Protein AF-A0A6J7ZX48-F1 (afdb_monomer)

pLDDT: mean 71.5, std 15.64, range [26.08, 91.12]

Organism: Mytilus coruscus (NCBI:txid42192)

Nearest PDB structures (foldseek):
  5und-assembly2_B  TM=5.277E-01  e=8.762E-02  Homo sapiens
  3oyn-assembly1_A  TM=6.229E-01  e=3.516E-01  Human spumaretrovirus
  5k5i-assembly1_A  TM=5.632E-01  e=1.992E-01  Homo sapiens
  3oyj-assembly1_A-2  TM=4.736E-01  e=1.280E-01  Human spumaretrovirus
  5und-assembly1_A  TM=2.328E-01  e=1.363E-01  Homo sapiens

Foldseek 3Di:
DVVVVVVVLVVVLVVPADPVRPCSVVCSVVSVVVQQQDQDPVQSRGVVCLVQLDHDDDPVCVVVVVPPPDPVCVRVDPSSVVNVVVNVVPPPDDDPVNVVVVVVVVCQVPPPFQADPDPPDPGPDGDPDPVSSVVVCQQAAAFKAKWWAQPDPPDRDIGRDLVVQLVCCCPVVVDDDSVVSVVRSVPIDIDIDGHPNYDPCPPPPD

Structure (mmCIF, N/CA/C/O backbone):
data_AF-A0A6J7ZX48-F1
#
_entry.id   AF-A0A6J7ZX48-F1
#
loop_
_atom_site.group_PDB
_atom_site.id
_atom_site.type_symbol
_atom_site.label_atom_id
_atom_site.label_alt_id
_atom_site.label_comp_id
_atom_site.label_asym_id
_atom_site.label_entity_id
_atom_site.label_seq_id
_atom_site.pdbx_PDB_ins_code
_atom_site.Cartn_x
_atom_site.Cartn_y
_atom_site.Cartn_z
_atom_site.occupancy
_atom_site.B_iso_or_equiv
_atom_site.auth_seq_id
_atom_site.auth_comp_id
_atom_site.auth_asym_id
_atom_site.auth_atom_id
_atom_site.pdbx_PDB_model_num
ATOM 1 N N . MET A 1 1 ? 11.973 11.937 -7.428 1.00 65.31 1 MET A N 1
ATOM 2 C CA . MET A 1 1 ? 12.691 10.823 -8.098 1.00 65.31 1 MET A CA 1
ATOM 3 C C . MET A 1 1 ? 12.872 11.094 -9.589 1.00 65.31 1 MET A C 1
ATOM 5 O O . MET A 1 1 ? 14.000 11.031 -10.059 1.00 65.31 1 MET A O 1
ATOM 9 N N . VAL A 1 2 ? 11.810 11.507 -10.291 1.00 76.06 2 VAL A N 1
ATOM 10 C CA . VAL A 1 2 ? 11.823 11.850 -11.729 1.00 76.06 2 VAL A CA 1
ATOM 11 C C . VAL A 1 2 ? 12.876 12.905 -12.101 1.00 76.06 2 VAL A C 1
ATOM 13 O O . VAL A 1 2 ? 13.626 12.718 -13.047 1.00 76.06 2 VAL A O 1
ATOM 16 N N . GLU A 1 3 ? 13.020 13.976 -11.318 1.00 84.56 3 GLU A N 1
ATOM 17 C CA . GLU A 1 3 ? 13.994 15.039 -11.625 1.00 84.56 3 GLU A CA 1
ATOM 18 C C . GLU A 1 3 ? 15.462 14.587 -11.563 1.00 84.56 3 GLU A C 1
ATOM 20 O O . GLU A 1 3 ? 16.294 15.069 -12.330 1.00 84.56 3 GLU A O 1
ATOM 25 N N . ARG A 1 4 ? 15.801 13.663 -10.652 1.00 81.31 4 ARG A N 1
ATOM 26 C CA . ARG A 1 4 ? 17.155 13.090 -10.573 1.00 81.31 4 ARG A CA 1
ATOM 27 C C . ARG A 1 4 ? 17.421 12.177 -11.763 1.00 81.31 4 ARG A C 1
ATOM 29 O O . ARG A 1 4 ? 18.483 12.286 -12.360 1.00 81.31 4 ARG A O 1
ATOM 36 N N . TYR A 1 5 ? 16.442 11.345 -12.120 1.00 83.44 5 TYR A N 1
ATOM 37 C CA . TYR A 1 5 ? 16.508 10.495 -13.306 1.00 83.44 5 TYR A CA 1
ATOM 38 C C . TYR A 1 5 ? 16.741 11.323 -14.572 1.00 83.44 5 TYR A C 1
ATOM 40 O O . TYR A 1 5 ? 17.734 11.113 -15.259 1.00 83.44 5 TYR A O 1
ATOM 48 N N . ASN A 1 6 ? 15.897 12.329 -14.815 1.00 89.44 6 ASN A N 1
ATOM 49 C CA . ASN A 1 6 ? 15.999 13.177 -16.002 1.00 89.44 6 ASN A CA 1
ATOM 50 C C . ASN A 1 6 ? 17.350 13.900 -16.076 1.00 89.44 6 ASN A C 1
ATOM 52 O O . ASN A 1 6 ? 17.919 14.034 -17.154 1.00 89.44 6 ASN A O 1
ATOM 56 N N . ARG A 1 7 ? 17.900 14.326 -14.931 1.00 89.75 7 ARG A N 1
ATOM 57 C CA . ARG A 1 7 ? 19.228 14.950 -14.868 1.00 89.75 7 ARG A CA 1
ATOM 58 C C . ARG A 1 7 ? 20.342 13.971 -15.230 1.00 89.75 7 ARG A C 1
ATOM 60 O O . ARG A 1 7 ? 21.196 14.313 -16.037 1.00 89.75 7 ARG A O 1
ATOM 67 N N . THR A 1 8 ? 20.337 12.770 -14.655 1.00 88.19 8 THR A N 1
ATOM 68 C CA . THR A 1 8 ? 21.351 11.752 -14.962 1.00 88.19 8 THR A CA 1
ATOM 69 C C . THR A 1 8 ? 21.251 11.283 -16.410 1.00 88.19 8 THR A C 1
ATOM 71 O O . THR A 1 8 ? 22.276 11.145 -17.068 1.00 88.19 8 THR A O 1
ATOM 74 N N . LEU A 1 9 ? 20.038 11.115 -16.937 1.00 89.31 9 LEU A N 1
ATOM 75 C CA . LEU A 1 9 ? 19.822 10.738 -18.330 1.00 89.31 9 LEU A CA 1
ATOM 76 C C . LEU A 1 9 ? 20.306 11.830 -19.292 1.00 89.31 9 LEU A C 1
ATOM 78 O O . LEU A 1 9 ? 20.976 11.523 -20.269 1.00 89.31 9 LEU A O 1
ATOM 82 N N . ALA A 1 10 ? 20.043 13.104 -18.986 1.00 90.31 10 ALA A N 1
ATOM 83 C CA . ALA A 1 10 ? 20.568 14.222 -19.768 1.00 90.31 10 ALA A CA 1
ATOM 84 C C . ALA A 1 10 ? 22.105 14.278 -19.741 1.00 90.31 10 ALA A C 1
ATOM 86 O O . ALA A 1 10 ? 22.722 14.560 -20.763 1.00 90.31 10 ALA A O 1
ATOM 87 N N . MET A 1 11 ? 22.730 13.971 -18.597 1.00 91.06 11 MET A N 1
ATOM 88 C CA . MET A 1 11 ? 24.191 13.858 -18.499 1.00 91.06 11 MET A CA 1
ATOM 89 C C . MET A 1 11 ? 24.732 12.692 -19.331 1.00 91.06 11 MET A C 1
ATOM 91 O O . MET A 1 11 ? 25.732 12.858 -20.017 1.00 91.06 11 MET A O 1
ATOM 95 N N . MET A 1 12 ? 24.075 11.531 -19.289 1.00 91.12 12 MET A N 1
ATOM 96 C CA . MET A 1 12 ? 24.432 10.375 -20.114 1.00 91.12 12 MET A CA 1
ATOM 97 C C . MET A 1 12 ? 24.306 10.699 -21.604 1.00 91.12 12 MET A C 1
ATOM 99 O O . MET A 1 12 ? 25.253 10.486 -22.347 1.00 91.12 12 MET A O 1
ATOM 103 N N . LEU A 1 13 ? 23.195 11.300 -22.031 1.00 90.38 13 LEU A N 1
ATOM 104 C CA . LEU A 1 13 ? 23.002 11.729 -23.417 1.00 90.38 13 LEU A CA 1
ATOM 105 C C . LEU A 1 13 ? 24.088 12.713 -23.856 1.00 90.38 13 LEU A C 1
ATOM 107 O O . LEU A 1 13 ? 24.688 12.527 -24.906 1.00 90.38 13 LEU A O 1
ATOM 111 N N . ALA A 1 14 ? 24.426 13.700 -23.026 1.00 89.31 14 ALA A N 1
ATOM 112 C CA . ALA A 1 14 ? 25.478 14.663 -23.348 1.00 89.31 14 ALA A CA 1
ATOM 113 C C . ALA A 1 14 ? 26.866 14.029 -23.581 1.00 89.31 14 ALA A C 1
ATOM 115 O O . ALA A 1 14 ? 27.712 14.675 -24.191 1.00 89.31 14 ALA A O 1
ATOM 116 N N . MET A 1 15 ? 27.109 12.803 -23.101 1.00 88.19 15 MET A N 1
ATOM 117 C CA . MET A 1 15 ? 28.370 12.080 -23.312 1.00 88.19 15 MET A CA 1
ATOM 118 C C . MET A 1 15 ? 28.382 11.201 -24.570 1.00 88.19 15 MET A C 1
ATOM 120 O O . MET A 1 15 ? 29.462 10.895 -25.063 1.00 88.19 15 MET A O 1
ATOM 124 N N . PHE A 1 16 ? 27.217 10.760 -25.054 1.00 86.00 16 PHE A N 1
ATOM 125 C CA . PHE A 1 16 ? 27.106 9.769 -26.138 1.00 86.00 16 PHE A CA 1
ATOM 126 C C . PHE A 1 16 ? 26.595 10.347 -27.457 1.00 86.00 16 PHE A C 1
ATOM 128 O O . PHE A 1 16 ? 26.827 9.760 -28.507 1.00 86.00 16 PHE A O 1
ATOM 135 N N . VAL A 1 17 ? 25.907 11.482 -27.395 1.00 89.31 17 VAL A N 1
ATOM 136 C CA . VAL A 1 17 ? 25.331 12.159 -28.555 1.00 89.31 17 VAL A CA 1
ATOM 137 C C . VAL A 1 17 ? 26.418 12.869 -29.366 1.00 89.31 17 VAL A C 1
ATOM 139 O O . VAL A 1 17 ? 27.355 13.438 -28.798 1.00 89.31 17 VAL A O 1
ATOM 142 N N . SER A 1 18 ? 26.273 12.854 -30.692 1.00 85.31 18 SER A N 1
ATOM 143 C CA . SER A 1 18 ? 27.163 13.531 -31.637 1.00 85.31 18 SER A CA 1
ATOM 144 C C . SER A 1 18 ? 27.230 15.047 -31.380 1.00 85.31 18 SER A C 1
ATOM 146 O O . SER A 1 18 ? 26.332 15.644 -30.778 1.00 85.31 18 SER A O 1
ATOM 148 N N . GLU A 1 19 ? 28.269 15.726 -31.881 1.00 82.38 19 GLU A N 1
ATOM 149 C CA . GLU A 1 19 ? 28.361 17.195 -31.777 1.00 82.38 19 GLU A CA 1
ATOM 150 C C . GLU A 1 19 ? 27.142 17.909 -32.395 1.00 82.38 19 GLU A C 1
ATOM 152 O O . GLU A 1 19 ? 26.720 18.960 -31.900 1.00 82.38 19 GLU A O 1
ATOM 157 N N . ASN A 1 20 ? 26.540 17.305 -33.426 1.00 82.94 20 ASN A N 1
ATOM 158 C CA . ASN A 1 20 ? 25.363 17.822 -34.125 1.00 82.94 20 ASN A CA 1
ATOM 159 C C . ASN A 1 20 ? 24.039 17.489 -33.421 1.00 82.94 20 ASN A C 1
ATOM 161 O O . ASN A 1 20 ? 23.017 18.098 -33.737 1.00 82.94 20 ASN A O 1
ATOM 165 N N . LYS A 1 21 ? 24.059 16.582 -32.437 1.00 81.50 21 LYS A N 1
ATOM 166 C CA . LYS A 1 21 ? 22.912 16.170 -31.617 1.00 81.50 21 LYS A CA 1
ATOM 167 C C . LYS A 1 21 ? 21.708 15.649 -32.393 1.00 81.50 21 LYS A C 1
ATOM 169 O O . LYS A 1 21 ? 20.568 15.823 -31.966 1.00 81.50 21 LYS A O 1
ATOM 174 N N . ASP A 1 22 ? 21.968 15.018 -33.523 1.00 88.25 22 ASP A N 1
ATOM 175 C CA . ASP A 1 22 ? 20.986 14.431 -34.427 1.00 88.25 22 ASP A CA 1
ATOM 176 C C . ASP A 1 22 ? 20.715 12.942 -34.164 1.00 88.25 22 ASP A C 1
ATOM 178 O O . ASP A 1 22 ? 19.734 12.428 -34.681 1.00 88.25 22 ASP A O 1
ATOM 182 N N . ASP A 1 23 ? 21.522 12.285 -33.324 1.00 89.75 23 ASP A N 1
ATOM 183 C CA . ASP A 1 23 ? 21.493 10.841 -33.030 1.00 89.75 23 ASP A CA 1
ATOM 184 C C . ASP A 1 23 ? 21.037 10.506 -31.593 1.00 89.75 23 ASP A C 1
ATOM 186 O O . ASP A 1 23 ? 21.254 9.412 -31.070 1.00 89.75 23 ASP A O 1
ATOM 190 N N . TRP A 1 24 ? 20.431 11.464 -30.889 1.00 89.50 24 TRP A N 1
ATOM 191 C CA . TRP A 1 24 ? 20.092 11.306 -29.470 1.00 89.50 24 TRP A CA 1
ATOM 192 C C . TRP A 1 24 ? 19.013 10.256 -29.195 1.00 89.50 24 TRP A C 1
ATOM 194 O O . TRP A 1 24 ? 19.010 9.647 -28.122 1.00 89.50 24 TRP A O 1
ATOM 204 N N . ASP A 1 25 ? 18.097 10.053 -30.133 1.00 90.31 25 ASP A N 1
ATOM 205 C CA . ASP A 1 25 ? 17.019 9.075 -30.058 1.00 90.31 25 ASP A CA 1
ATOM 206 C C . ASP A 1 25 ? 17.533 7.646 -30.261 1.00 90.31 25 ASP A C 1
ATOM 208 O O . ASP A 1 25 ? 17.088 6.741 -29.546 1.00 90.31 25 ASP A O 1
ATOM 212 N N . ASP A 1 26 ? 18.540 7.466 -31.117 1.00 90.31 26 ASP A N 1
ATOM 213 C CA . ASP A 1 26 ? 19.230 6.186 -31.298 1.00 90.31 26 ASP A CA 1
ATOM 214 C C . ASP A 1 26 ? 19.894 5.723 -29.989 1.00 90.31 26 ASP A C 1
ATOM 216 O O . ASP A 1 26 ? 19.754 4.565 -29.582 1.00 90.31 26 ASP A O 1
ATOM 220 N N . HIS A 1 27 ? 20.548 6.640 -29.263 1.00 87.81 27 HIS A N 1
ATOM 221 C CA . HIS A 1 27 ? 21.237 6.332 -27.999 1.00 87.81 27 HIS A CA 1
ATOM 222 C C . HIS A 1 27 ? 20.300 6.176 -26.799 1.00 87.81 27 HIS A C 1
ATOM 224 O O . HIS A 1 27 ? 20.650 5.523 -25.810 1.00 87.81 27 HIS A O 1
ATOM 230 N N . LEU A 1 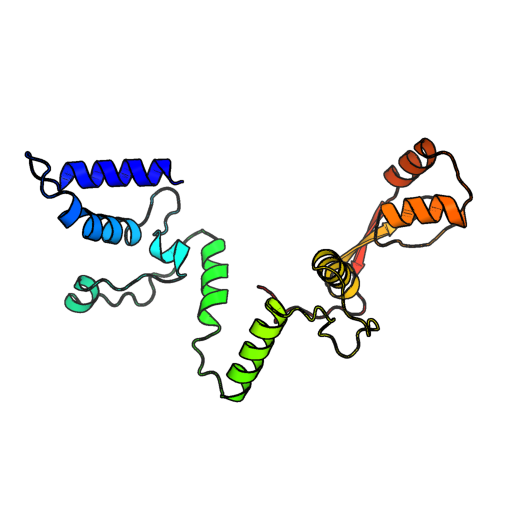28 ? 19.101 6.761 -26.853 1.00 90.00 28 LEU A N 1
ATOM 231 C CA . LEU A 1 28 ? 18.194 6.853 -25.707 1.00 90.00 28 LEU A CA 1
ATOM 232 C C . LEU A 1 28 ? 17.840 5.482 -25.118 1.00 90.00 28 LEU A C 1
ATOM 234 O O . LEU A 1 28 ? 17.826 5.308 -23.895 1.00 90.00 28 LEU A O 1
ATOM 238 N N . SER A 1 29 ? 17.554 4.511 -25.984 1.00 88.38 29 SER A N 1
ATOM 239 C CA . SER A 1 29 ? 17.167 3.155 -25.588 1.00 88.38 29 SER A CA 1
ATOM 240 C C . SER A 1 29 ? 18.299 2.435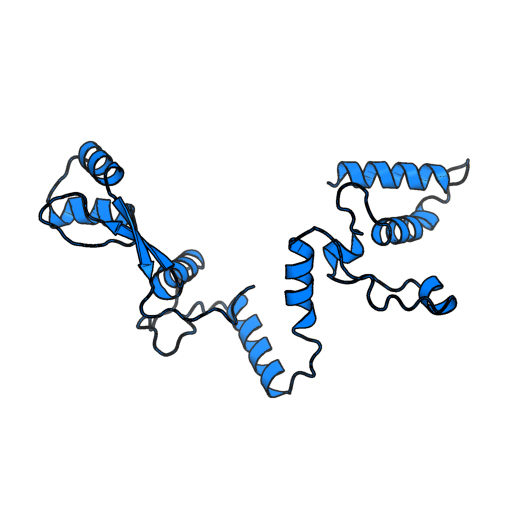 -24.840 1.00 88.38 29 SER A C 1
ATOM 242 O O . SER A 1 29 ? 18.073 1.886 -23.755 1.00 88.38 29 SER A O 1
ATOM 244 N N . TYR A 1 30 ? 19.529 2.531 -25.349 1.00 87.31 30 TYR A N 1
ATOM 245 C CA . TYR A 1 30 ? 20.729 1.959 -24.736 1.00 87.31 30 TYR A CA 1
ATOM 246 C C . TYR A 1 30 ? 21.061 2.614 -23.397 1.00 87.31 30 TYR A C 1
ATOM 248 O O . TYR A 1 30 ? 21.332 1.920 -22.417 1.00 87.31 30 TYR A O 1
ATOM 256 N N . LEU A 1 31 ? 20.978 3.943 -23.317 1.00 89.00 31 LEU A N 1
ATOM 257 C CA . LEU A 1 31 ? 21.245 4.677 -22.081 1.00 89.00 31 LEU A CA 1
ATOM 258 C C . LEU A 1 31 ? 20.198 4.389 -21.004 1.00 89.00 31 LEU A C 1
ATOM 260 O O . LEU A 1 31 ? 20.542 4.237 -19.833 1.00 89.00 31 LEU A O 1
ATOM 264 N N . CYS A 1 32 ? 18.926 4.248 -21.383 1.00 89.44 32 CYS A N 1
ATOM 265 C CA . CYS A 1 32 ? 17.881 3.832 -20.451 1.00 89.44 32 CYS A CA 1
ATOM 266 C C . CYS A 1 32 ? 18.116 2.411 -19.929 1.00 89.44 32 CYS A C 1
ATOM 268 O O . CYS A 1 32 ? 17.914 2.163 -18.741 1.00 89.44 32 CYS A O 1
ATOM 270 N N . MET A 1 33 ? 18.547 1.487 -20.792 1.00 86.38 33 MET A N 1
ATOM 271 C CA . MET A 1 33 ? 18.909 0.127 -20.389 1.00 86.38 33 MET A CA 1
ATOM 272 C C . MET A 1 33 ? 20.092 0.136 -19.414 1.00 86.38 33 MET A C 1
ATOM 274 O O . MET A 1 33 ? 19.992 -0.442 -18.333 1.00 86.38 33 MET A O 1
ATOM 278 N N . ALA A 1 34 ? 21.172 0.847 -19.753 1.00 86.50 34 ALA A N 1
ATOM 279 C CA . ALA A 1 34 ? 22.357 0.976 -18.909 1.00 86.50 34 ALA A CA 1
ATOM 280 C C . ALA A 1 34 ? 22.019 1.601 -17.549 1.00 86.50 34 ALA A C 1
ATOM 282 O O . ALA A 1 34 ? 22.406 1.077 -16.510 1.00 86.50 34 ALA A O 1
ATOM 283 N N . TYR A 1 35 ? 21.221 2.673 -17.535 1.00 88.12 35 TYR A N 1
ATOM 284 C CA . TYR A 1 35 ? 20.762 3.300 -16.297 1.00 88.12 35 TYR A CA 1
ATOM 285 C C . TYR A 1 35 ? 20.007 2.315 -15.400 1.00 88.12 35 TYR A C 1
ATOM 287 O O . TYR A 1 35 ? 20.240 2.271 -14.196 1.00 88.12 35 TYR A O 1
ATOM 295 N N . ARG A 1 36 ? 19.108 1.509 -15.978 1.00 87.12 36 ARG A N 1
ATOM 296 C CA . ARG A 1 36 ? 18.309 0.542 -15.217 1.00 87.12 36 ARG A CA 1
ATOM 297 C C . ARG A 1 36 ? 19.131 -0.628 -14.670 1.00 87.12 36 ARG A C 1
ATOM 299 O O . ARG A 1 36 ? 18.754 -1.165 -13.633 1.00 87.12 36 ARG A O 1
ATOM 306 N N . ALA A 1 37 ? 20.225 -0.995 -15.336 1.00 82.06 37 ALA A N 1
ATOM 307 C CA . ALA A 1 37 ? 21.134 -2.060 -14.911 1.00 82.06 37 ALA A CA 1
ATOM 308 C C . ALA A 1 37 ? 22.227 -1.584 -13.930 1.00 82.06 37 ALA A C 1
ATOM 310 O O . ALA A 1 37 ? 22.838 -2.394 -13.240 1.00 82.06 37 ALA A O 1
ATOM 311 N N . CYS A 1 38 ? 22.484 -0.277 -13.834 1.00 83.50 38 CYS A N 1
ATOM 312 C CA . CYS A 1 38 ? 23.520 0.265 -12.958 1.00 83.50 38 CYS A CA 1
ATOM 313 C C . CYS A 1 38 ? 23.054 0.410 -11.503 1.00 83.50 38 CYS A C 1
ATOM 315 O O . CYS A 1 38 ? 21.976 0.932 -11.211 1.00 83.50 38 CYS A O 1
ATOM 317 N N . ILE A 1 39 ? 23.924 0.033 -10.565 1.00 81.38 39 ILE A N 1
ATOM 318 C CA . ILE A 1 39 ? 23.709 0.241 -9.130 1.00 81.38 39 ILE A CA 1
ATOM 319 C C . ILE A 1 39 ? 23.775 1.738 -8.814 1.00 81.38 39 ILE A C 1
ATOM 321 O O . ILE A 1 39 ? 24.755 2.415 -9.121 1.00 81.38 39 ILE A O 1
ATOM 325 N N . HIS A 1 40 ? 22.741 2.263 -8.160 1.00 81.06 40 HIS A N 1
ATOM 326 C CA . HIS A 1 40 ? 22.720 3.658 -7.728 1.00 81.06 40 HIS A CA 1
ATOM 327 C C . HIS A 1 40 ? 23.359 3.845 -6.357 1.00 81.06 40 HIS A C 1
ATOM 329 O O . HIS A 1 40 ? 23.092 3.090 -5.427 1.00 81.06 40 HIS A O 1
ATOM 335 N N . ASP A 1 41 ? 24.090 4.941 -6.168 1.00 76.56 41 ASP A N 1
ATOM 336 C CA . ASP A 1 41 ? 24.765 5.212 -4.896 1.00 76.56 41 ASP A CA 1
ATOM 337 C C . ASP A 1 41 ? 23.838 5.442 -3.705 1.00 76.56 41 ASP A C 1
ATOM 339 O O . ASP A 1 41 ? 24.182 5.077 -2.583 1.00 76.56 41 ASP A O 1
ATOM 343 N N . SER A 1 42 ? 22.668 6.041 -3.930 1.00 74.75 42 SER A N 1
ATOM 344 C CA . SER A 1 42 ? 21.730 6.360 -2.850 1.00 74.75 42 SER A CA 1
ATOM 345 C C . SER A 1 42 ? 20.989 5.137 -2.324 1.00 74.75 42 SER A C 1
ATOM 347 O O . SER A 1 42 ? 20.638 5.096 -1.151 1.00 74.75 42 SER A O 1
ATOM 349 N N . THR A 1 43 ? 20.697 4.176 -3.202 1.00 72.19 43 THR A N 1
ATOM 350 C CA . THR A 1 43 ? 19.928 2.968 -2.870 1.00 72.19 43 THR A CA 1
ATOM 351 C C . THR A 1 43 ? 20.808 1.738 -2.731 1.00 72.19 43 THR A C 1
ATOM 353 O O . THR A 1 43 ? 20.348 0.754 -2.174 1.00 72.19 43 THR A O 1
ATOM 356 N N . LYS A 1 44 ? 22.047 1.785 -3.238 1.00 77.75 44 LYS A N 1
ATOM 357 C CA . LYS A 1 44 ? 22.972 0.648 -3.373 1.00 77.75 44 LYS A CA 1
ATOM 358 C C . LYS A 1 44 ? 22.394 -0.538 -4.150 1.00 77.75 44 LYS A C 1
ATOM 360 O O . LYS A 1 44 ? 22.916 -1.640 -4.074 1.00 77.75 44 LYS A O 1
ATOM 365 N N . CYS A 1 45 ? 21.353 -0.283 -4.944 1.00 75.75 45 CYS A N 1
ATOM 366 C CA . CYS A 1 45 ? 20.617 -1.277 -5.721 1.00 75.75 45 CYS A CA 1
ATOM 367 C C . CYS A 1 45 ? 20.256 -0.670 -7.084 1.00 75.75 45 CYS A C 1
ATOM 369 O O . CYS A 1 45 ? 20.075 0.554 -7.177 1.00 75.75 45 CYS A O 1
ATOM 371 N N . SER A 1 46 ? 20.182 -1.495 -8.131 1.00 81.94 46 SER A N 1
ATOM 372 C CA . SER A 1 46 ? 19.804 -1.036 -9.470 1.00 81.94 46 SER A CA 1
ATOM 373 C C . SER A 1 46 ? 18.296 -0.751 -9.563 1.00 81.94 46 SER A C 1
ATOM 375 O O . SER A 1 46 ? 17.500 -1.315 -8.800 1.00 81.94 46 SER A O 1
ATOM 377 N N . PRO A 1 47 ? 17.860 0.111 -10.496 1.00 84.62 47 PRO A N 1
ATOM 378 C CA . PRO A 1 47 ? 16.440 0.281 -10.784 1.00 84.62 47 PRO A CA 1
ATOM 379 C C . PRO A 1 47 ? 15.740 -1.002 -11.256 1.00 84.62 47 PRO A C 1
ATOM 381 O O . PRO A 1 47 ? 14.580 -1.200 -10.900 1.00 84.62 47 PRO A O 1
ATOM 384 N N . ASN A 1 48 ? 16.412 -1.871 -12.023 1.00 82.50 48 ASN A N 1
ATOM 385 C CA . ASN A 1 48 ? 15.860 -3.165 -12.442 1.00 82.50 48 ASN A CA 1
ATOM 386 C C . ASN A 1 48 ? 15.511 -4.026 -11.232 1.00 82.50 48 ASN A C 1
ATOM 388 O O . ASN A 1 48 ? 14.384 -4.507 -11.124 1.00 82.50 48 ASN A O 1
ATOM 392 N N . LEU A 1 49 ? 16.443 -4.136 -10.286 1.00 76.75 49 LEU A N 1
ATOM 393 C CA . LEU A 1 49 ? 16.236 -4.895 -9.066 1.00 76.75 49 LEU A CA 1
ATOM 394 C C . LEU A 1 49 ? 15.090 -4.312 -8.228 1.00 76.75 49 LEU A C 1
ATOM 396 O O . LEU A 1 49 ? 14.217 -5.050 -7.781 1.00 76.75 49 LEU A O 1
ATOM 400 N N . LEU A 1 50 ? 15.043 -2.984 -8.080 1.00 76.94 50 LEU A N 1
ATOM 401 C CA . LEU A 1 50 ? 13.968 -2.273 -7.373 1.00 76.94 50 LEU A CA 1
ATOM 402 C C . LEU A 1 50 ? 12.596 -2.419 -8.027 1.00 76.94 50 LEU A C 1
ATOM 404 O O . LEU A 1 50 ? 11.596 -2.289 -7.336 1.00 76.94 50 LEU A O 1
ATOM 408 N N . MET A 1 51 ? 12.521 -2.667 -9.330 1.00 78.88 51 MET A N 1
ATOM 409 C CA . MET A 1 51 ? 11.246 -2.778 -10.035 1.00 78.88 51 MET A CA 1
ATOM 410 C C . MET A 1 51 ? 10.776 -4.227 -10.192 1.00 78.88 51 MET A C 1
ATOM 412 O O . MET A 1 51 ? 9.575 -4.479 -10.161 1.00 78.88 51 MET A O 1
ATOM 416 N N . LEU A 1 52 ? 11.702 -5.166 -10.392 1.00 76.06 52 LEU A N 1
ATOM 417 C CA . LEU A 1 52 ? 11.393 -6.541 -10.795 1.00 76.06 52 LEU A CA 1
ATOM 418 C C . LEU A 1 52 ? 11.730 -7.589 -9.732 1.00 76.06 52 LEU A C 1
ATOM 420 O O . LEU A 1 52 ? 11.404 -8.754 -9.934 1.00 76.06 52 LEU A O 1
ATOM 424 N N . GLY A 1 53 ? 12.428 -7.217 -8.655 1.00 73.62 53 GLY A N 1
ATOM 425 C CA . GLY A 1 53 ? 12.933 -8.161 -7.650 1.00 73.62 53 GLY A CA 1
ATOM 426 C C . GLY A 1 53 ? 14.101 -9.016 -8.148 1.00 73.62 53 GLY A C 1
ATOM 427 O O . GLY A 1 53 ? 14.655 -9.803 -7.396 1.00 73.62 53 GLY A O 1
ATOM 428 N N . ARG A 1 54 ? 14.520 -8.843 -9.405 1.00 74.94 54 ARG A N 1
ATOM 429 C CA . ARG A 1 54 ? 15.628 -9.565 -10.033 1.00 74.94 54 ARG A CA 1
ATOM 430 C C . ARG A 1 54 ? 16.388 -8.661 -10.989 1.00 74.94 54 ARG A C 1
ATOM 432 O O . ARG A 1 54 ? 15.818 -7.729 -11.558 1.00 74.94 54 ARG A O 1
ATOM 439 N N . GLU A 1 55 ? 17.656 -8.978 -11.204 1.00 77.56 55 GLU A N 1
ATOM 440 C CA . GLU A 1 55 ? 18.434 -8.364 -12.275 1.00 77.56 55 GLU A CA 1
ATOM 441 C C . GLU A 1 55 ? 18.083 -8.984 -13.631 1.00 77.56 55 GLU A C 1
ATOM 443 O O . GLU A 1 55 ? 17.760 -10.170 -13.737 1.00 77.56 55 GLU A O 1
ATOM 448 N N . ILE A 1 56 ? 18.129 -8.164 -14.680 1.00 75.69 56 ILE A N 1
ATOM 449 C CA . ILE A 1 56 ? 17.913 -8.616 -16.058 1.00 75.69 56 ILE A CA 1
ATOM 450 C C . ILE A 1 56 ? 19.272 -8.980 -16.651 1.00 75.69 56 ILE A C 1
ATOM 452 O O . ILE A 1 56 ? 20.188 -8.164 -16.619 1.00 75.69 56 ILE A O 1
ATOM 456 N N . SER A 1 57 ? 19.387 -10.170 -17.241 1.00 74.31 57 SER A N 1
ATOM 457 C CA . SER A 1 57 ? 20.575 -10.557 -18.005 1.00 74.31 57 SER A CA 1
ATOM 458 C C . SER A 1 57 ? 20.686 -9.734 -19.282 1.00 74.31 57 SER A C 1
ATOM 460 O O . SER A 1 57 ? 19.806 -9.790 -20.144 1.00 74.31 57 SER A O 1
ATOM 462 N N . LEU A 1 58 ? 21.772 -8.977 -19.416 1.00 73.25 58 LEU A N 1
ATOM 463 C CA . LEU A 1 58 ? 22.081 -8.272 -20.649 1.00 73.25 58 LEU A CA 1
ATOM 464 C C . LEU A 1 58 ? 22.656 -9.268 -21.671 1.00 73.25 58 LEU A C 1
ATOM 466 O O . LEU A 1 58 ? 23.283 -10.260 -21.292 1.00 73.25 58 LEU A O 1
ATOM 470 N N . PRO A 1 59 ? 22.517 -9.010 -22.984 1.00 75.19 59 PRO A N 1
ATOM 471 C CA . PRO A 1 59 ? 23.118 -9.859 -24.015 1.00 75.19 59 PRO A CA 1
ATOM 472 C C . PRO A 1 59 ? 24.626 -10.075 -23.819 1.00 75.19 59 PRO A C 1
ATOM 474 O O . PRO A 1 59 ? 25.135 -11.162 -24.078 1.00 75.19 59 PRO A O 1
ATOM 477 N N . ILE A 1 60 ? 25.330 -9.060 -23.306 1.00 74.25 60 ILE A N 1
ATOM 478 C CA . ILE A 1 60 ? 26.755 -9.153 -22.982 1.00 74.25 60 ILE A CA 1
ATOM 479 C C . ILE A 1 60 ? 27.038 -10.131 -21.836 1.00 74.25 60 ILE A C 1
ATOM 481 O O . ILE A 1 60 ? 28.051 -10.822 -21.883 1.00 74.25 60 ILE A O 1
ATOM 485 N N . ASP A 1 61 ? 26.142 -10.258 -20.856 1.00 72.56 61 ASP A N 1
ATOM 486 C CA . ASP A 1 61 ? 26.303 -11.189 -19.732 1.00 72.56 61 ASP A CA 1
ATOM 487 C C . ASP A 1 61 ? 26.203 -12.638 -20.220 1.00 72.56 61 ASP A C 1
ATOM 489 O O . ASP A 1 61 ? 27.005 -13.493 -19.847 1.00 72.56 61 ASP A O 1
ATOM 493 N N . VAL A 1 62 ? 25.285 -12.889 -21.159 1.00 72.69 62 VAL A N 1
ATOM 494 C CA . VAL A 1 62 ? 25.133 -14.191 -21.825 1.00 72.69 62 VAL A CA 1
ATOM 495 C C . VAL A 1 62 ? 26.364 -14.524 -22.671 1.00 72.69 62 VAL A C 1
ATOM 497 O O . VAL A 1 62 ? 26.869 -15.643 -22.612 1.00 72.69 62 VAL A O 1
ATOM 500 N N . MET A 1 63 ? 26.875 -13.556 -23.440 1.00 75.56 63 MET A N 1
ATOM 501 C CA . MET A 1 63 ? 28.056 -13.741 -24.295 1.00 75.56 63 MET A CA 1
ATOM 502 C C . MET A 1 63 ? 29.352 -13.940 -23.501 1.00 75.56 63 MET A C 1
ATOM 504 O O . MET A 1 63 ? 30.233 -14.674 -23.943 1.00 75.56 63 MET A O 1
ATOM 508 N N . THR A 1 64 ? 29.481 -13.288 -22.346 1.00 74.06 64 THR A N 1
ATOM 509 C CA . THR A 1 64 ? 30.668 -13.377 -21.477 1.00 74.06 64 THR A CA 1
ATOM 510 C C . THR A 1 64 ? 30.617 -14.559 -20.511 1.00 74.06 64 THR A C 1
ATOM 512 O O . THR A 1 64 ? 31.604 -14.826 -19.831 1.00 74.06 64 THR A O 1
ATOM 515 N N . GLY A 1 65 ? 29.498 -15.292 -20.459 1.00 63.25 65 GLY A N 1
ATOM 516 C CA . GLY A 1 65 ? 29.304 -16.381 -19.501 1.00 63.25 65 GLY A CA 1
ATOM 517 C C . GLY A 1 65 ? 29.198 -15.890 -18.056 1.00 63.25 65 GLY A C 1
ATOM 518 O O . GLY A 1 65 ? 29.302 -16.696 -17.132 1.00 63.25 65 GLY A O 1
ATOM 519 N N . ASN A 1 66 ? 28.971 -14.588 -17.855 1.00 61.59 66 ASN A N 1
ATOM 520 C CA . ASN A 1 66 ? 28.632 -14.028 -16.560 1.00 61.59 66 ASN A CA 1
ATOM 521 C C . ASN A 1 66 ? 27.207 -14.465 -16.233 1.00 61.59 66 ASN A C 1
ATOM 523 O O . ASN A 1 66 ? 26.223 -13.782 -16.514 1.00 61.59 66 ASN A O 1
ATOM 527 N N . SER A 1 67 ? 27.085 -15.646 -15.639 1.00 51.84 67 SER A N 1
ATOM 528 C CA . SER A 1 67 ? 25.858 -16.037 -14.976 1.00 51.84 67 SER A CA 1
ATOM 529 C C . SER A 1 67 ? 25.587 -15.012 -13.878 1.00 51.84 67 SER A C 1
ATOM 531 O O . SER A 1 67 ? 26.304 -14.989 -12.877 1.00 51.84 67 SER A O 1
ATOM 533 N N . ILE A 1 68 ? 24.545 -14.188 -14.033 1.00 53.22 68 ILE A N 1
ATOM 534 C CA . ILE A 1 68 ? 23.941 -13.421 -12.930 1.00 53.22 68 ILE A CA 1
ATOM 535 C C . ILE A 1 68 ? 23.199 -14.420 -12.025 1.00 53.22 68 ILE A C 1
ATOM 537 O O . ILE A 1 68 ? 21.998 -14.339 -11.792 1.00 53.22 68 ILE A O 1
ATOM 541 N N . CYS A 1 69 ? 23.906 -15.453 -11.585 1.00 40.41 69 CYS A N 1
ATOM 542 C CA . CYS A 1 69 ? 23.454 -16.370 -10.569 1.00 40.41 69 CYS A CA 1
ATOM 543 C C . CYS A 1 69 ? 23.919 -15.753 -9.265 1.00 40.41 69 CYS A C 1
ATOM 545 O O . CYS A 1 69 ? 25.119 -15.670 -9.009 1.00 40.41 69 CYS A O 1
ATOM 547 N N . THR A 1 70 ? 22.947 -15.270 -8.496 1.00 43.47 70 THR A N 1
ATOM 548 C CA . THR A 1 70 ? 23.125 -14.858 -7.106 1.00 43.47 70 THR A CA 1
ATOM 549 C C . THR A 1 70 ? 24.273 -13.867 -6.926 1.00 43.47 70 THR A C 1
ATOM 551 O O . THR A 1 70 ? 25.287 -14.177 -6.303 1.00 43.47 70 THR A O 1
ATOM 554 N N . ILE A 1 71 ? 24.099 -12.626 -7.396 1.00 43.53 71 ILE A N 1
ATOM 555 C CA . ILE A 1 71 ? 24.624 -11.537 -6.565 1.00 43.53 71 ILE A CA 1
ATOM 556 C C . ILE A 1 71 ? 23.951 -11.794 -5.221 1.00 43.53 71 ILE A C 1
ATOM 558 O O . ILE A 1 71 ? 22.721 -11.736 -5.165 1.00 43.53 71 ILE A O 1
ATOM 562 N N . GLU A 1 72 ? 24.713 -12.218 -4.205 1.00 47.03 72 GLU A N 1
ATOM 563 C CA . GLU A 1 72 ? 24.218 -12.241 -2.833 1.00 47.03 72 GLU A CA 1
ATOM 564 C C . GLU A 1 72 ? 23.537 -10.900 -2.646 1.00 47.03 72 GLU A C 1
ATOM 566 O O . GLU A 1 72 ? 24.182 -9.853 -2.739 1.00 47.03 72 GLU A O 1
ATOM 571 N N . LEU A 1 73 ? 22.212 -10.947 -2.551 1.00 50.38 73 LEU A N 1
ATOM 572 C CA . LEU A 1 73 ? 21.332 -9.801 -2.657 1.00 50.38 73 LEU A CA 1
ATOM 573 C C . LEU A 1 73 ? 21.415 -9.030 -1.344 1.00 50.38 73 LEU A C 1
ATOM 575 O O . LEU A 1 73 ? 20.446 -8.859 -0.623 1.00 50.38 73 LEU A O 1
ATOM 579 N N . ASN A 1 74 ? 22.611 -8.544 -1.029 1.00 51.59 74 ASN A N 1
ATOM 580 C CA . ASN A 1 74 ? 22.928 -7.703 0.104 1.00 51.59 74 ASN A CA 1
ATOM 581 C C . ASN A 1 74 ? 22.522 -6.260 -0.227 1.00 51.59 74 ASN A C 1
ATOM 583 O O . ASN A 1 74 ? 23.270 -5.302 -0.031 1.00 51.59 74 ASN A O 1
ATOM 587 N N . CYS A 1 75 ? 21.340 -6.120 -0.832 1.00 53.56 75 CYS A N 1
ATOM 588 C CA . CYS A 1 75 ? 20.674 -4.853 -1.021 1.00 53.56 75 CYS A CA 1
ATOM 589 C C . CYS A 1 75 ? 20.058 -4.513 0.342 1.00 53.56 75 CYS A C 1
ATOM 591 O O . CYS A 1 75 ? 19.122 -5.188 0.759 1.00 53.56 75 CYS A O 1
ATOM 593 N N . PRO A 1 76 ? 20.519 -3.464 1.047 1.00 58.16 76 PRO A N 1
ATOM 594 C CA . PRO A 1 76 ? 20.020 -3.124 2.384 1.00 58.16 76 PRO A CA 1
ATOM 595 C C . PRO A 1 76 ? 18.568 -2.611 2.372 1.00 58.16 76 PRO A C 1
ATOM 597 O O . PRO A 1 76 ? 18.050 -2.150 3.390 1.00 58.16 76 PRO A O 1
ATOM 600 N N . ASN A 1 77 ? 17.917 -2.615 1.207 1.00 61.88 77 ASN A N 1
ATOM 601 C CA . ASN A 1 77 ? 16.560 -2.146 1.047 1.00 61.88 77 ASN A CA 1
ATOM 602 C C . ASN A 1 77 ? 15.571 -3.282 1.331 1.00 61.88 77 ASN A C 1
ATOM 604 O O . ASN A 1 77 ? 15.313 -4.110 0.463 1.00 61.88 77 ASN A O 1
ATOM 608 N N . ILE A 1 78 ? 14.951 -3.244 2.513 1.00 60.91 78 ILE A N 1
ATOM 609 C CA . ILE A 1 78 ? 13.892 -4.166 2.970 1.00 60.91 78 ILE A CA 1
ATOM 610 C C . ILE A 1 78 ? 12.733 -4.341 1.971 1.00 60.91 78 ILE A C 1
ATOM 612 O O . ILE A 1 78 ? 12.034 -5.350 1.988 1.00 60.91 78 ILE A O 1
ATOM 616 N N . TYR A 1 79 ? 12.521 -3.367 1.080 1.00 65.44 79 TYR A N 1
ATOM 617 C CA . TYR A 1 79 ? 11.532 -3.468 0.009 1.00 65.44 79 TYR A CA 1
ATOM 618 C C . TYR A 1 79 ? 11.869 -4.578 -0.998 1.00 65.44 79 TYR A C 1
ATOM 620 O O . TYR A 1 79 ? 10.962 -5.220 -1.516 1.00 65.44 79 TYR A O 1
ATOM 628 N N . ILE A 1 80 ? 13.157 -4.826 -1.254 1.00 62.56 80 ILE A N 1
ATOM 629 C CA . ILE A 1 80 ? 13.623 -5.872 -2.170 1.00 62.56 80 ILE A CA 1
ATOM 630 C C . ILE A 1 80 ? 13.412 -7.260 -1.583 1.00 62.56 80 ILE A C 1
ATOM 632 O O . ILE A 1 80 ? 12.973 -8.139 -2.310 1.00 62.56 80 ILE A O 1
ATOM 636 N N . GLU A 1 81 ? 13.642 -7.447 -0.282 1.00 60.28 81 GLU A N 1
ATOM 637 C CA . GLU A 1 81 ? 13.343 -8.715 0.396 1.00 60.28 81 GLU A CA 1
ATOM 638 C C . GLU A 1 81 ? 11.856 -9.062 0.260 1.00 60.28 81 GLU A C 1
ATOM 640 O O . GLU A 1 81 ? 11.512 -10.154 -0.182 1.00 60.28 81 GLU A O 1
ATOM 645 N N . TRP A 1 82 ? 10.967 -8.098 0.528 1.00 63.03 82 TRP A N 1
ATOM 646 C CA . TRP A 1 82 ? 9.531 -8.277 0.309 1.00 63.03 82 TRP A CA 1
ATOM 647 C C . TRP A 1 82 ? 9.191 -8.557 -1.163 1.00 63.03 82 TRP A C 1
ATOM 649 O O . TRP A 1 82 ? 8.378 -9.435 -1.444 1.00 63.03 82 TRP A O 1
ATOM 659 N N . LEU A 1 83 ? 9.809 -7.840 -2.107 1.00 64.00 83 LEU A N 1
ATOM 660 C CA . LEU A 1 83 ? 9.552 -7.997 -3.540 1.00 64.00 83 LEU A CA 1
ATOM 661 C C . LEU A 1 83 ? 10.012 -9.367 -4.055 1.00 64.00 83 LEU A C 1
ATOM 663 O O . LEU A 1 83 ? 9.278 -9.995 -4.808 1.00 64.00 83 LEU A O 1
ATOM 667 N N . ILE A 1 84 ? 11.175 -9.856 -3.623 1.00 63.75 84 ILE A N 1
ATOM 668 C CA . ILE A 1 84 ? 11.686 -11.198 -3.936 1.00 63.75 84 ILE A CA 1
ATOM 669 C C . ILE A 1 84 ? 10.761 -12.258 -3.347 1.00 63.75 84 ILE A C 1
ATOM 671 O O . ILE A 1 84 ? 10.262 -13.101 -4.082 1.00 63.75 84 ILE A O 1
ATOM 675 N N . MET A 1 85 ? 10.413 -12.153 -2.062 1.00 59.03 85 MET A N 1
ATOM 676 C CA . MET A 1 85 ? 9.465 -13.078 -1.429 1.00 59.03 85 MET A CA 1
ATOM 677 C C . MET A 1 85 ? 8.105 -13.098 -2.147 1.00 59.03 85 MET A C 1
ATOM 679 O O . MET A 1 85 ? 7.493 -14.150 -2.291 1.00 59.03 85 MET A O 1
ATOM 683 N N . SER A 1 86 ? 7.651 -11.947 -2.649 1.00 57.62 86 SER A N 1
ATOM 684 C CA . SER A 1 86 ? 6.390 -11.823 -3.393 1.00 57.62 86 SER A CA 1
ATOM 685 C C . SER A 1 86 ? 6.482 -12.318 -4.846 1.00 57.62 86 SER A C 1
ATOM 687 O O . SER A 1 86 ? 5.452 -12.591 -5.462 1.00 57.62 86 SER A O 1
ATOM 689 N N . THR A 1 87 ? 7.689 -12.406 -5.418 1.00 57.03 87 THR A N 1
ATOM 690 C CA . THR A 1 87 ? 7.936 -12.773 -6.828 1.00 57.03 87 THR A CA 1
ATOM 691 C C . THR A 1 87 ? 8.527 -14.171 -7.011 1.00 57.03 87 THR A C 1
ATOM 693 O O . THR A 1 87 ? 8.464 -14.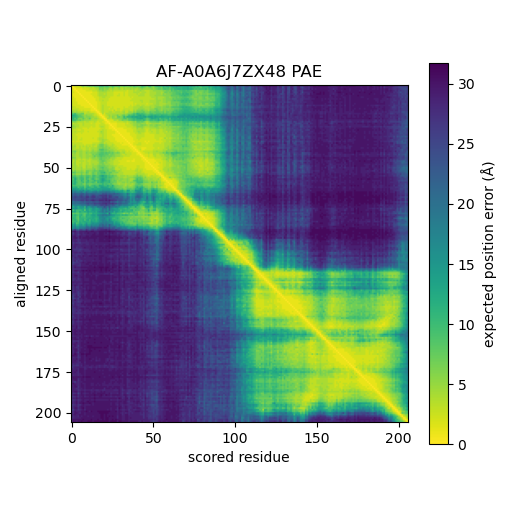680 -8.127 1.00 57.03 87 THR A O 1
ATOM 696 N N . GLU A 1 88 ? 9.043 -14.812 -5.956 1.00 54.69 88 GLU A N 1
ATOM 697 C CA . GLU A 1 88 ? 9.522 -16.207 -5.943 1.00 54.69 88 GLU A CA 1
ATOM 698 C C . GLU A 1 88 ? 8.409 -17.232 -5.633 1.00 54.69 88 GLU A C 1
ATOM 700 O O . GLU A 1 88 ? 8.505 -18.390 -6.039 1.00 54.69 88 GLU A O 1
ATOM 705 N N . GLU A 1 89 ? 7.292 -16.803 -5.037 1.00 51.53 89 GLU A N 1
ATOM 706 C CA . GLU A 1 89 ? 6.066 -17.602 -4.845 1.00 51.53 89 GLU A CA 1
ATOM 707 C C . GLU A 1 89 ? 5.377 -18.166 -6.127 1.00 51.53 89 GLU A C 1
ATOM 709 O O . GLU A 1 89 ? 4.443 -18.956 -5.981 1.00 51.53 89 GLU A O 1
ATOM 714 N N . PRO A 1 90 ? 5.756 -17.852 -7.389 1.00 43.09 90 PRO A N 1
ATOM 715 C CA . PRO A 1 90 ? 5.208 -18.510 -8.575 1.00 43.09 90 PRO A CA 1
ATOM 716 C C . PRO A 1 90 ? 6.168 -19.369 -9.408 1.00 43.09 90 PRO A C 1
ATOM 718 O O . PRO A 1 90 ? 5.784 -19.758 -10.509 1.00 43.09 90 PRO A O 1
ATOM 721 N N . LEU A 1 91 ? 7.375 -19.704 -8.937 1.00 45.31 91 LEU A N 1
ATOM 722 C CA . LEU A 1 91 ? 8.300 -20.554 -9.716 1.00 45.31 91 LEU A CA 1
ATOM 723 C C . LEU A 1 91 ? 8.520 -21.971 -9.178 1.00 45.31 91 LEU A C 1
ATOM 725 O O . LEU A 1 91 ? 9.299 -22.723 -9.763 1.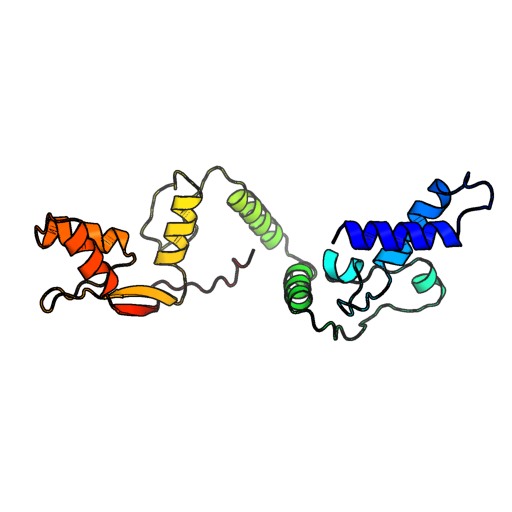00 45.31 91 LEU A O 1
ATOM 729 N N . ASN A 1 92 ? 7.776 -22.387 -8.153 1.00 41.97 92 ASN A N 1
ATOM 730 C CA . ASN A 1 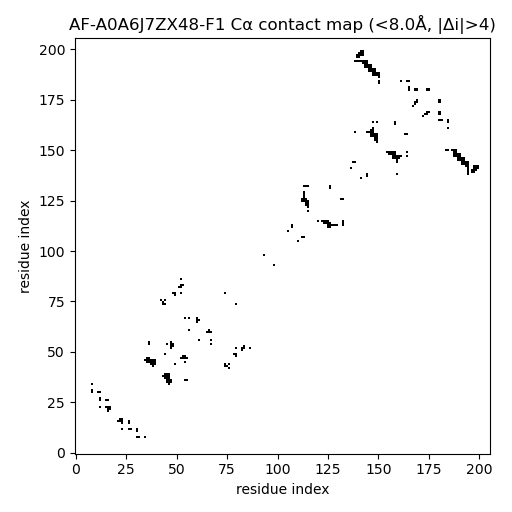92 ? 7.520 -23.810 -7.957 1.00 41.97 92 ASN A CA 1
ATOM 731 C C . ASN A 1 92 ? 6.318 -24.185 -8.829 1.00 41.97 92 ASN A C 1
ATOM 733 O O . ASN A 1 92 ? 5.313 -23.481 -8.816 1.00 41.97 92 ASN A O 1
ATOM 737 N N . ILE A 1 93 ? 6.465 -25.235 -9.635 1.00 47.31 93 ILE A N 1
ATOM 738 C CA . ILE A 1 93 ? 5.488 -25.728 -10.616 1.00 47.31 93 ILE A CA 1
ATOM 739 C C . ILE A 1 93 ? 4.090 -25.757 -9.981 1.00 47.31 93 ILE A C 1
ATOM 741 O O . ILE A 1 93 ? 3.805 -26.639 -9.175 1.00 47.31 93 ILE A O 1
ATOM 745 N N . MET A 1 94 ? 3.246 -24.781 -10.329 1.00 41.06 94 MET A N 1
ATOM 746 C CA . MET A 1 94 ? 1.865 -24.734 -9.860 1.00 41.06 94 MET A CA 1
ATOM 747 C C . MET A 1 94 ? 1.090 -25.842 -10.552 1.00 41.06 94 MET A C 1
ATOM 749 O O . MET A 1 94 ? 1.065 -25.927 -11.782 1.00 41.06 94 MET A O 1
ATOM 753 N N . THR A 1 95 ? 0.491 -26.709 -9.753 1.00 53.38 95 THR A N 1
ATOM 754 C CA . THR A 1 95 ? -0.444 -27.725 -10.239 1.00 53.38 95 THR A CA 1
ATOM 755 C C . THR A 1 95 ? -1.688 -27.044 -10.830 1.00 53.38 95 THR A C 1
ATOM 757 O O . THR A 1 95 ? -2.001 -25.908 -10.473 1.00 53.38 95 THR A O 1
ATOM 760 N N . GLU A 1 96 ? -2.401 -27.696 -11.758 1.00 51.22 96 GLU A N 1
ATOM 761 C CA . GLU A 1 96 ? -3.609 -27.122 -12.393 1.00 51.22 96 GLU A CA 1
ATOM 762 C C . GLU A 1 96 ? -4.654 -26.650 -11.357 1.00 51.22 96 GLU A C 1
ATOM 764 O O . GLU A 1 96 ? -5.345 -25.654 -11.584 1.00 51.22 96 GLU A O 1
ATOM 769 N N . ASP A 1 97 ? -4.691 -27.289 -10.185 1.00 47.91 97 ASP A N 1
ATOM 770 C CA . ASP A 1 97 ? -5.544 -26.921 -9.051 1.00 47.91 97 ASP A CA 1
ATOM 771 C C . ASP A 1 97 ? -5.168 -25.554 -8.431 1.00 47.91 97 ASP A C 1
ATOM 773 O O . ASP A 1 97 ? -6.042 -24.778 -8.044 1.00 47.91 97 ASP A O 1
ATOM 777 N N . GLU A 1 98 ? -3.880 -25.198 -8.399 1.00 41.00 98 GLU A N 1
ATOM 778 C CA . GLU A 1 98 ? -3.386 -23.929 -7.837 1.00 41.00 98 GLU A CA 1
ATOM 779 C C . GLU A 1 98 ? -3.571 -22.744 -8.803 1.00 41.00 98 GLU A C 1
ATOM 781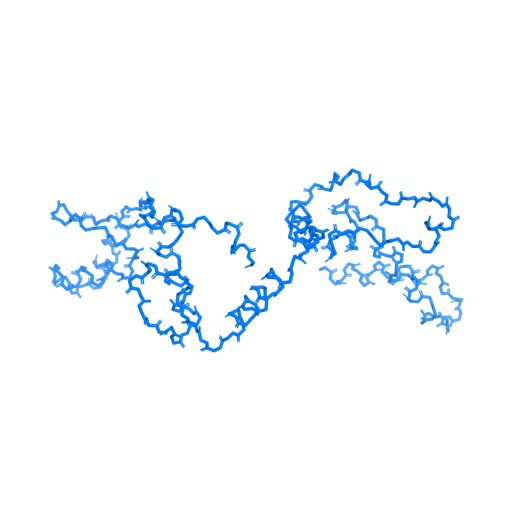 O O . GLU A 1 98 ? -3.762 -21.603 -8.370 1.00 41.00 98 GLU A O 1
ATOM 786 N N . ILE A 1 99 ? -3.570 -23.003 -10.117 1.00 46.28 99 ILE A N 1
ATOM 787 C CA . ILE A 1 99 ? -3.904 -22.007 -11.150 1.00 46.28 99 ILE A CA 1
ATOM 788 C C . ILE A 1 99 ? -5.387 -21.622 -11.040 1.00 46.28 99 ILE A C 1
ATOM 790 O O . ILE A 1 99 ? -5.716 -20.433 -11.036 1.00 46.28 99 ILE A O 1
ATOM 794 N N . PHE A 1 100 ? -6.267 -22.613 -10.863 1.00 45.38 100 PHE A N 1
ATOM 795 C CA . PHE A 1 100 ? -7.705 -22.409 -10.668 1.00 45.38 100 PHE A CA 1
ATOM 796 C C . PHE A 1 100 ? -8.023 -21.580 -9.409 1.00 45.38 100 PHE A C 1
ATOM 798 O O . PHE A 1 100 ? -8.895 -20.704 -9.428 1.00 45.38 100 PHE A O 1
ATOM 805 N N . ASP A 1 101 ? -7.282 -21.787 -8.320 1.00 46.47 101 ASP A N 1
ATOM 806 C CA . ASP A 1 101 ? -7.460 -21.017 -7.086 1.00 46.47 101 ASP A CA 1
ATOM 807 C C . ASP A 1 101 ? -6.904 -19.584 -7.176 1.00 46.47 101 ASP A C 1
ATOM 809 O O . ASP A 1 101 ? -7.486 -18.658 -6.597 1.00 46.47 101 ASP A O 1
ATOM 813 N N . LYS A 1 102 ? -5.842 -19.345 -7.961 1.00 41.12 102 LYS A N 1
ATOM 814 C CA . LYS A 1 102 ? -5.346 -17.982 -8.230 1.00 41.12 102 LYS A CA 1
ATOM 815 C C . LYS A 1 102 ? -6.277 -17.176 -9.130 1.00 41.12 102 LYS A C 1
ATOM 817 O O . LYS A 1 102 ? -6.458 -15.982 -8.881 1.00 41.12 102 LYS A O 1
ATOM 822 N N . GLU A 1 103 ? -6.912 -17.802 -10.119 1.00 46.09 103 GLU A N 1
ATOM 823 C CA . GLU A 1 103 ? -7.944 -17.147 -10.930 1.00 46.09 103 GLU A CA 1
ATOM 824 C C . GLU A 1 103 ? -9.123 -16.685 -10.066 1.00 46.09 103 GLU A C 1
ATOM 826 O O . GLU A 1 103 ? -9.546 -15.537 -10.195 1.00 46.09 103 GLU A O 1
ATOM 831 N N . LYS A 1 104 ? -9.568 -17.492 -9.092 1.00 51.09 104 LYS A N 1
ATOM 832 C CA . LYS A 1 104 ? -10.569 -17.069 -8.092 1.00 51.09 104 LYS A CA 1
ATOM 833 C C . LYS A 1 104 ? -10.099 -15.934 -7.189 1.00 51.09 104 LYS A C 1
ATOM 835 O O . LYS A 1 104 ? -10.924 -15.152 -6.728 1.00 51.09 104 LYS A O 1
ATOM 840 N N . LEU A 1 105 ? -8.804 -15.837 -6.900 1.00 42.50 105 LEU A N 1
ATOM 841 C CA . LEU A 1 105 ? -8.217 -14.768 -6.083 1.00 42.50 105 LEU A CA 1
ATOM 842 C C . LEU A 1 105 ? -8.165 -13.436 -6.843 1.00 42.50 105 LEU A C 1
ATOM 844 O O . LEU A 1 105 ? -8.495 -12.389 -6.283 1.00 42.50 105 LEU A O 1
ATOM 848 N N . ILE A 1 106 ? -7.817 -13.480 -8.130 1.00 41.72 106 ILE A N 1
ATOM 849 C CA . ILE A 1 106 ? -7.908 -12.335 -9.045 1.00 41.72 106 ILE A CA 1
ATOM 850 C C . ILE A 1 106 ? -9.377 -11.946 -9.217 1.00 41.72 106 ILE A C 1
ATOM 852 O O . ILE A 1 106 ? -9.722 -10.769 -9.092 1.00 41.72 106 ILE A O 1
ATOM 856 N N . GLU A 1 107 ? -10.260 -12.928 -9.404 1.00 47.84 107 GLU A N 1
ATOM 857 C CA . GLU A 1 107 ? -11.696 -12.696 -9.433 1.00 47.84 107 GLU A CA 1
ATOM 858 C C . GLU A 1 107 ? -12.155 -12.079 -8.110 1.00 47.84 107 GLU A C 1
ATOM 860 O O . GLU A 1 107 ? -12.819 -11.067 -8.154 1.00 47.84 107 GLU A O 1
ATOM 865 N N . PHE A 1 108 ? -11.721 -12.537 -6.935 1.00 48.47 108 PHE A N 1
ATOM 866 C CA . PHE A 1 108 ? -12.067 -11.955 -5.632 1.00 48.47 108 PHE A CA 1
ATOM 867 C C . PHE A 1 108 ? -11.594 -10.500 -5.478 1.00 48.47 108 PHE A C 1
ATOM 869 O O . PHE A 1 108 ? -12.387 -9.637 -5.093 1.00 48.47 108 PHE A O 1
ATOM 876 N N . TYR A 1 109 ? -10.335 -10.209 -5.823 1.00 40.84 109 TYR A N 1
ATOM 877 C CA . TYR A 1 109 ? -9.723 -8.880 -5.693 1.00 40.84 109 TYR A CA 1
ATOM 878 C C . TYR A 1 109 ? -10.351 -7.843 -6.644 1.00 40.84 109 TYR A C 1
ATOM 880 O O . TYR A 1 109 ? -10.467 -6.659 -6.300 1.00 40.84 109 TYR A O 1
ATOM 888 N N . TYR A 1 110 ? -10.818 -8.294 -7.815 1.00 41.19 110 TYR A N 1
ATOM 889 C CA . TYR A 1 110 ? -11.520 -7.477 -8.810 1.00 41.19 110 TYR A CA 1
ATOM 890 C C . TYR A 1 110 ? -13.048 -7.674 -8.828 1.00 41.19 110 TYR A C 1
ATOM 892 O O . TYR A 1 110 ? -13.745 -6.951 -9.545 1.00 41.19 110 TYR A O 1
ATOM 900 N N . SER A 1 111 ? -13.601 -8.586 -8.022 1.00 50.56 111 SER A N 1
ATOM 901 C CA . SER A 1 111 ? -15.027 -8.922 -8.057 1.00 50.56 111 SER A CA 1
ATOM 902 C C . SER A 1 111 ? -15.850 -7.792 -7.474 1.00 50.56 111 SER A C 1
ATOM 904 O O . SER A 1 111 ? -15.533 -7.158 -6.466 1.00 50.56 111 SER A O 1
ATOM 906 N N . THR A 1 112 ? -17.020 -7.603 -8.070 1.00 50.75 112 THR A N 1
ATOM 907 C CA . THR A 1 112 ? -18.100 -6.786 -7.510 1.00 50.75 112 THR A CA 1
ATOM 908 C C . THR A 1 112 ? -18.763 -7.464 -6.294 1.00 50.75 112 THR A C 1
ATOM 910 O O . THR A 1 112 ? -19.723 -6.939 -5.725 1.00 50.75 112 THR A O 1
ATOM 913 N N . ASP A 1 113 ? -18.269 -8.638 -5.888 1.00 58.69 113 ASP A N 1
ATOM 914 C CA . ASP A 1 113 ? -18.828 -9.503 -4.862 1.00 58.69 113 ASP A CA 1
ATOM 915 C C . ASP A 1 113 ? -17.953 -9.521 -3.606 1.00 58.69 113 ASP A C 1
ATOM 917 O O . ASP A 1 113 ? -17.364 -10.528 -3.226 1.00 58.69 113 ASP A O 1
ATOM 921 N N . MET A 1 114 ? -17.882 -8.367 -2.940 1.00 69.00 114 MET A N 1
ATOM 922 C CA . MET A 1 114 ? -17.176 -8.206 -1.670 1.00 69.00 114 MET A CA 1
ATOM 923 C C . MET A 1 114 ? -17.886 -9.011 -0.567 1.00 69.00 114 MET A C 1
ATOM 925 O O . MET A 1 114 ? -18.653 -8.449 0.209 1.00 69.00 114 MET A O 1
ATOM 929 N N . ARG A 1 115 ? -17.691 -10.326 -0.494 1.00 70.94 115 ARG A N 1
ATOM 930 C CA . ARG A 1 115 ? -18.108 -11.183 0.630 1.00 70.94 115 ARG A CA 1
ATOM 931 C C . ARG A 1 115 ? -16.904 -11.513 1.508 1.00 70.94 115 ARG A C 1
ATOM 933 O O . ARG A 1 115 ? -15.762 -11.342 1.096 1.00 70.94 115 ARG A O 1
ATOM 940 N N . CYS A 1 116 ? -17.148 -11.931 2.749 1.00 72.62 116 CYS A N 1
ATOM 941 C CA . CYS A 1 116 ? -16.060 -12.439 3.582 1.00 72.62 116 CYS A CA 1
ATOM 942 C C . CYS A 1 116 ? -15.676 -13.847 3.089 1.00 72.62 116 CYS A C 1
ATOM 944 O O . CYS A 1 116 ? -16.572 -14.680 2.977 1.00 72.62 116 CYS A O 1
ATOM 946 N N . PRO A 1 117 ? -14.392 -14.131 2.805 1.00 67.56 117 PRO A N 1
ATOM 947 C CA . PRO A 1 117 ? -13.965 -15.438 2.294 1.00 67.56 117 PRO A CA 1
ATOM 948 C C . PRO A 1 117 ? -13.864 -16.522 3.383 1.00 67.56 117 PRO A C 1
ATOM 950 O O . PRO A 1 117 ? -13.582 -17.676 3.081 1.00 67.56 117 PRO A O 1
ATOM 953 N N . ILE A 1 118 ? -14.070 -16.172 4.655 1.00 66.81 118 ILE A N 1
ATOM 954 C CA . ILE A 1 118 ? -13.898 -17.086 5.789 1.00 66.81 118 ILE A CA 1
ATOM 955 C C . ILE A 1 118 ? -15.212 -17.829 6.037 1.00 66.81 118 ILE A C 1
ATOM 957 O O . ILE A 1 118 ? -16.207 -17.208 6.410 1.00 66.81 118 ILE A O 1
ATOM 961 N N . ALA A 1 119 ? -15.192 -19.152 5.843 1.00 61.84 119 ALA A N 1
ATOM 962 C CA . ALA A 1 119 ? -16.371 -20.019 5.920 1.00 61.84 119 ALA A CA 1
ATOM 963 C C . ALA A 1 119 ? -17.113 -19.921 7.268 1.00 61.84 119 ALA A C 1
ATOM 965 O O . ALA A 1 119 ? -18.338 -19.851 7.283 1.00 61.84 119 ALA A O 1
ATOM 966 N N . ASP A 1 120 ? -16.373 -19.809 8.376 1.00 66.38 120 ASP A N 1
ATOM 967 C CA . ASP A 1 120 ? -16.926 -19.689 9.735 1.00 66.38 120 ASP A CA 1
ATOM 968 C C . ASP A 1 120 ? -17.088 -18.230 10.197 1.00 66.38 120 ASP A C 1
ATOM 970 O O . ASP A 1 120 ? -17.165 -17.928 11.391 1.00 66.38 120 ASP A O 1
ATOM 974 N N . CYS A 1 121 ? -17.093 -17.273 9.268 1.00 72.81 121 CYS A N 1
ATOM 975 C CA . CYS A 1 121 ? -17.382 -15.897 9.622 1.00 72.81 121 CYS A CA 1
ATOM 976 C C . CYS A 1 121 ? -18.892 -15.702 9.778 1.00 72.81 121 CYS A C 1
ATOM 978 O O . CYS A 1 121 ? -19.638 -15.827 8.812 1.00 72.81 121 CYS A O 1
ATOM 980 N N . ASP A 1 122 ? -19.333 -15.243 10.954 1.00 70.94 122 ASP A N 1
ATOM 981 C CA . ASP A 1 122 ? -20.739 -14.878 11.227 1.00 70.94 122 ASP A CA 1
ATOM 982 C C . ASP A 1 122 ? -21.322 -13.812 10.266 1.00 70.94 122 ASP A C 1
ATOM 984 O O . ASP A 1 122 ? -22.494 -13.439 10.359 1.00 70.94 122 ASP A O 1
ATOM 988 N N . PHE A 1 123 ? -20.506 -13.242 9.373 1.00 75.12 123 PHE A N 1
ATOM 989 C CA . PHE A 1 123 ? -20.945 -12.307 8.350 1.00 75.12 123 PHE A CA 1
ATOM 990 C C . PHE A 1 123 ? -21.365 -13.044 7.070 1.00 75.12 123 PHE A C 1
ATOM 992 O O . PHE A 1 123 ? -20.577 -13.217 6.148 1.00 75.12 123 PHE A O 1
ATOM 999 N N . GLY A 1 124 ? -22.646 -13.403 6.976 1.00 64.44 124 GLY A N 1
ATOM 1000 C CA . GLY A 1 124 ? -23.227 -14.049 5.788 1.00 64.44 124 GLY A CA 1
ATOM 1001 C C . GLY A 1 124 ? -23.617 -13.103 4.639 1.00 64.44 124 GLY A C 1
ATOM 1002 O O . GLY A 1 124 ? -24.347 -13.506 3.736 1.00 64.44 124 GLY A O 1
ATOM 1003 N N . GLY A 1 125 ? -23.215 -11.828 4.688 1.00 76.25 125 GLY A N 1
ATOM 1004 C CA . GLY A 1 125 ? -23.665 -10.785 3.757 1.00 76.25 125 GLY A CA 1
ATOM 1005 C C . GLY A 1 125 ? -22.634 -10.383 2.699 1.00 76.25 125 GLY A C 1
ATOM 1006 O O . GLY A 1 125 ? -21.476 -10.789 2.740 1.00 76.25 125 GLY A O 1
ATOM 1007 N N . ARG A 1 126 ? -23.050 -9.514 1.768 1.00 75.69 126 ARG A N 1
ATOM 1008 C CA . ARG A 1 126 ? -22.152 -8.790 0.851 1.00 75.69 126 ARG A CA 1
ATOM 1009 C C . ARG A 1 126 ? -21.873 -7.388 1.398 1.00 75.69 126 ARG A C 1
ATOM 1011 O O . ARG A 1 126 ? -22.777 -6.692 1.864 1.00 75.69 126 ARG A O 1
ATOM 1018 N N . PHE A 1 127 ? -20.624 -6.946 1.335 1.00 78.25 127 PHE A N 1
ATOM 1019 C CA . PHE A 1 127 ? -20.227 -5.584 1.654 1.00 78.25 127 PHE A CA 1
ATOM 1020 C C . PHE A 1 127 ? -20.577 -4.646 0.500 1.00 78.25 127 PHE A C 1
ATOM 1022 O O . PHE A 1 127 ? -20.278 -4.900 -0.659 1.00 78.25 127 PHE A O 1
ATOM 1029 N N . LEU A 1 128 ? -21.197 -3.520 0.843 1.00 71.69 128 LEU A N 1
ATOM 1030 C CA . LEU A 1 128 ? -21.614 -2.506 -0.130 1.00 71.69 128 LEU A CA 1
ATOM 1031 C C . LEU A 1 128 ? -20.443 -1.655 -0.644 1.00 71.69 128 LEU A C 1
ATOM 1033 O O . LEU A 1 128 ? -20.564 -1.007 -1.676 1.00 71.69 128 LEU A O 1
ATOM 1037 N N . THR A 1 129 ? -19.334 -1.602 0.099 1.00 70.81 129 THR A N 1
ATOM 1038 C CA . THR A 1 129 ? -18.161 -0.786 -0.236 1.00 70.81 129 THR A CA 1
ATOM 1039 C C . THR A 1 129 ? -16.876 -1.442 0.257 1.00 70.81 129 THR A C 1
ATOM 1041 O O . THR A 1 129 ? -16.876 -2.104 1.301 1.00 70.81 129 THR A O 1
ATOM 1044 N N . LYS A 1 130 ? -15.759 -1.167 -0.434 1.00 67.12 130 LYS A N 1
ATOM 1045 C CA . LYS A 1 130 ? -14.418 -1.623 -0.030 1.00 67.12 130 LYS A CA 1
ATOM 1046 C C . LYS A 1 130 ? -14.077 -1.191 1.396 1.00 67.12 130 LYS A C 1
ATOM 1048 O O . LYS A 1 130 ? -13.607 -1.992 2.188 1.00 67.12 130 LYS A O 1
ATOM 1053 N N . THR A 1 131 ? -14.439 0.035 1.779 1.00 72.69 131 THR A N 1
ATOM 1054 C CA . THR A 1 131 ? -14.243 0.538 3.146 1.00 72.69 131 THR A CA 1
ATOM 1055 C C . THR A 1 131 ? -14.953 -0.320 4.192 1.00 72.69 131 THR A C 1
ATOM 1057 O O . THR A 1 131 ? -14.399 -0.558 5.257 1.00 72.69 131 THR A O 1
ATOM 1060 N N . LYS A 1 132 ? -16.174 -0.807 3.920 1.00 77.12 132 LYS A N 1
ATOM 1061 C CA . LYS A 1 132 ? -16.890 -1.692 4.855 1.00 77.12 132 LYS A CA 1
ATOM 1062 C C . LYS A 1 132 ? -16.232 -3.070 4.948 1.00 77.12 132 LYS A C 1
ATOM 1064 O O . LYS A 1 132 ? -16.222 -3.627 6.044 1.00 77.12 132 LYS A O 1
ATOM 1069 N N . TYR A 1 133 ? -15.687 -3.571 3.840 1.00 75.31 133 TYR A N 1
ATOM 1070 C CA . TYR A 1 133 ? -14.936 -4.825 3.784 1.00 75.31 133 TYR A CA 1
ATOM 1071 C C . TYR A 1 133 ? -13.617 -4.741 4.568 1.00 75.31 133 TYR A C 1
ATOM 1073 O O . TYR A 1 133 ? -13.444 -5.487 5.529 1.00 75.31 133 TYR A O 1
ATOM 1081 N N . SER A 1 134 ? -12.736 -3.782 4.249 1.00 72.06 134 SER A N 1
ATOM 1082 C CA . SER A 1 134 ? -11.454 -3.591 4.955 1.00 72.06 134 SER A CA 1
ATOM 1083 C C . SER A 1 134 ? -11.672 -3.422 6.456 1.00 72.06 134 SER A C 1
ATOM 1085 O O . SER A 1 134 ? -11.014 -4.048 7.279 1.00 72.06 134 SER A O 1
ATOM 1087 N N . ARG A 1 135 ? -12.707 -2.659 6.812 1.00 76.69 135 ARG A N 1
ATOM 1088 C CA . ARG A 1 135 ? -13.112 -2.441 8.194 1.00 76.69 135 ARG A CA 1
ATOM 1089 C C . ARG A 1 135 ? -13.520 -3.727 8.918 1.00 76.69 135 ARG A C 1
ATOM 1091 O O . ARG A 1 135 ? -13.198 -3.897 10.089 1.00 76.69 135 ARG A O 1
ATOM 1098 N N . HIS A 1 136 ? -14.271 -4.601 8.254 1.00 80.38 136 HIS A N 1
ATOM 1099 C CA . HIS A 1 136 ? -14.644 -5.895 8.818 1.00 80.38 136 HIS A CA 1
ATOM 1100 C C . HIS A 1 136 ? -13.410 -6.773 9.046 1.00 80.38 136 HIS A C 1
ATOM 1102 O O . HIS A 1 136 ? -13.287 -7.377 10.112 1.00 80.38 136 HIS A O 1
ATOM 1108 N N . TRP A 1 137 ? -12.504 -6.804 8.066 1.00 75.88 137 TRP A N 1
ATOM 1109 C CA . TRP A 1 137 ? -11.275 -7.587 8.115 1.00 75.88 137 TRP A CA 1
ATOM 1110 C C . TRP A 1 137 ? -10.388 -7.193 9.297 1.00 75.88 137 TRP A C 1
ATOM 1112 O O . TRP A 1 137 ? -10.055 -8.037 10.131 1.00 75.88 137 TRP A O 1
ATOM 1122 N N . GLU A 1 138 ? -10.107 -5.895 9.431 1.00 76.44 138 GLU A N 1
ATOM 1123 C CA . GLU A 1 138 ? -9.292 -5.344 10.517 1.00 76.44 138 GLU A CA 1
ATOM 1124 C C . GLU A 1 138 ? -9.815 -5.716 11.908 1.00 76.44 138 GLU A C 1
ATOM 1126 O O . GLU A 1 138 ? -9.049 -5.962 12.834 1.00 76.44 138 GLU A O 1
ATOM 1131 N N . GLU A 1 139 ? -11.135 -5.769 12.071 1.00 76.25 139 GLU A N 1
ATOM 1132 C CA . GLU A 1 139 ? -11.755 -5.975 13.377 1.00 76.25 139 GLU A CA 1
ATOM 1133 C C . GLU A 1 139 ? -11.996 -7.430 13.765 1.00 76.25 139 GLU A C 1
ATOM 1135 O O . GLU A 1 139 ? -12.289 -7.706 14.935 1.00 76.25 139 GLU A O 1
ATOM 1140 N N . ARG A 1 140 ? -12.029 -8.337 12.791 1.00 75.19 140 ARG A N 1
ATOM 1141 C CA . ARG A 1 140 ? -12.419 -9.734 13.013 1.00 75.19 140 ARG A CA 1
ATOM 1142 C C . ARG A 1 140 ? -11.257 -10.694 12.813 1.00 75.19 140 ARG A C 1
ATOM 1144 O O . ARG A 1 140 ? -11.194 -11.672 13.550 1.00 75.19 140 ARG A O 1
ATOM 1151 N N . HIS A 1 141 ? -10.331 -10.384 11.909 1.00 73.88 141 HIS A N 1
ATOM 1152 C CA . HIS A 1 141 ? -9.391 -11.382 11.392 1.00 73.88 141 HIS A CA 1
ATOM 1153 C C . HIS A 1 141 ? -7.916 -11.032 11.638 1.00 73.88 141 HIS A C 1
ATOM 1155 O O . HIS A 1 141 ? -7.074 -11.921 11.582 1.00 73.88 141 HIS A O 1
ATOM 1161 N N . ILE A 1 142 ? -7.585 -9.785 12.009 1.00 72.38 142 ILE A N 1
ATOM 1162 C CA . ILE A 1 142 ? -6.217 -9.403 12.418 1.00 72.38 142 ILE A CA 1
ATOM 1163 C C . ILE A 1 142 ? -5.852 -10.009 13.785 1.00 72.38 142 ILE A C 1
ATOM 1165 O O . ILE A 1 142 ? -6.664 -10.009 14.708 1.00 72.38 142 ILE A O 1
ATOM 1169 N N . SER A 1 143 ? -4.606 -10.481 13.937 1.00 66.31 143 SER A N 1
ATOM 1170 C CA . SER A 1 143 ? -4.086 -11.139 15.154 1.00 66.31 143 SER A CA 1
ATOM 1171 C C . SER A 1 143 ? -4.220 -10.309 16.422 1.00 66.31 143 SER A C 1
ATOM 1173 O O . SER A 1 143 ? -4.546 -10.844 17.482 1.00 66.31 143 SER A O 1
ATOM 1175 N N . SER A 1 144 ? -3.955 -9.012 16.321 1.00 77.06 144 SER A N 1
ATOM 1176 C CA . SER A 1 144 ? -4.007 -8.058 17.416 1.00 77.06 144 SER A CA 1
ATOM 1177 C C . SER A 1 144 ? -4.818 -6.838 16.992 1.00 77.06 144 SER A C 1
ATOM 1179 O O . SER A 1 144 ? -4.492 -6.133 16.040 1.00 77.06 144 SER A O 1
ATOM 1181 N N . VAL A 1 145 ? -5.916 -6.590 17.701 1.00 77.50 145 VAL A N 1
ATOM 1182 C CA . VAL A 1 145 ? -6.823 -5.481 17.406 1.00 77.50 145 VAL A CA 1
ATOM 1183 C C . VAL A 1 145 ? -6.746 -4.477 18.540 1.00 77.50 145 VAL A C 1
ATOM 1185 O O . VAL A 1 145 ? -6.860 -4.821 19.720 1.00 77.50 145 VAL A O 1
ATOM 1188 N N . GLN A 1 146 ? -6.578 -3.208 18.181 1.00 83.62 146 GLN A N 1
ATOM 1189 C CA . GLN A 1 146 ? -6.665 -2.123 19.143 1.00 83.62 146 GLN A CA 1
ATOM 1190 C C . GLN A 1 146 ? -8.126 -1.898 19.538 1.00 83.62 146 GLN A C 1
ATOM 1192 O O . GLN A 1 146 ? -8.971 -1.591 18.700 1.00 83.62 146 GLN A O 1
ATOM 1197 N N . LYS A 1 147 ? -8.404 -2.006 20.832 1.00 85.38 147 LYS A N 1
ATOM 1198 C CA . LYS A 1 147 ? -9.695 -1.700 21.440 1.00 85.38 147 LYS A CA 1
ATOM 1199 C C . LYS A 1 147 ? -9.543 -0.635 22.522 1.00 85.38 147 LYS A C 1
ATOM 1201 O O . LYS A 1 147 ? -8.438 -0.268 22.924 1.00 85.38 147 LYS A O 1
ATOM 1206 N N . TYR A 1 148 ? -10.671 -0.103 22.963 1.00 84.25 148 TYR A N 1
ATOM 1207 C CA . TYR A 1 148 ? -10.757 0.979 23.928 1.00 84.25 148 TYR A CA 1
ATOM 1208 C C . TYR A 1 148 ? -11.542 0.501 25.138 1.00 84.25 148 TYR A C 1
ATOM 1210 O O . TYR A 1 148 ? -12.687 0.056 25.021 1.00 84.25 148 TYR A O 1
ATOM 1218 N N . GLU A 1 149 ? -10.891 0.592 26.290 1.00 82.94 149 GLU A N 1
ATOM 1219 C CA . GLU A 1 149 ? -11.500 0.358 27.584 1.00 82.94 149 GLU A CA 1
ATOM 1220 C C . GLU A 1 149 ? -12.356 1.551 27.968 1.00 82.94 149 GLU A C 1
ATOM 1222 O O . GLU A 1 149 ? -11.996 2.716 27.741 1.00 82.94 149 GLU A O 1
ATOM 1227 N N . TYR A 1 150 ? -13.491 1.252 28.579 1.00 76.50 150 TYR A N 1
ATOM 1228 C CA . TYR A 1 150 ? -14.378 2.299 29.011 1.00 76.50 150 TYR A CA 1
ATOM 1229 C C . TYR A 1 150 ? -13.846 2.998 30.274 1.00 76.50 150 TYR A C 1
ATOM 1231 O O . TYR A 1 150 ? -13.516 2.335 31.255 1.00 76.50 150 TYR A O 1
ATOM 1239 N N . PRO A 1 151 ? -13.769 4.339 30.287 1.00 70.56 151 PRO A N 1
ATOM 1240 C CA . PRO A 1 151 ? -13.160 5.084 31.390 1.00 70.56 151 PRO A CA 1
ATOM 1241 C C . PRO A 1 151 ? -14.074 5.255 32.615 1.00 70.56 151 PRO A C 1
ATOM 1243 O O . PRO A 1 151 ? -13.633 5.802 33.624 1.00 70.56 151 PRO A O 1
ATOM 1246 N N . ILE A 1 152 ? -15.346 4.837 32.555 1.00 71.38 152 ILE A N 1
ATOM 1247 C CA . ILE A 1 152 ? -16.275 4.967 33.688 1.00 71.38 152 ILE A CA 1
ATOM 1248 C C . ILE A 1 152 ? -16.267 3.687 34.521 1.00 71.38 152 ILE A C 1
ATOM 1250 O O . ILE A 1 152 ? -16.519 2.597 34.015 1.00 71.38 152 ILE A O 1
ATOM 1254 N N . GLN A 1 153 ? -16.083 3.864 35.828 1.00 67.12 153 GLN A N 1
ATOM 1255 C CA . GLN A 1 153 ? -15.798 2.837 36.838 1.00 67.12 153 GLN A CA 1
ATOM 1256 C C . GLN A 1 153 ? -16.756 1.626 36.870 1.00 67.12 153 GLN A C 1
ATOM 1258 O O . GLN A 1 153 ? -16.372 0.556 37.337 1.00 67.12 153 GLN A O 1
ATOM 1263 N N . TYR A 1 154 ? -17.982 1.768 36.356 1.00 67.94 154 TYR A N 1
ATOM 1264 C CA . TYR A 1 154 ? -19.018 0.727 36.393 1.00 67.94 154 TYR A CA 1
ATOM 1265 C C . TYR A 1 154 ? -19.345 0.096 35.038 1.00 67.94 154 TYR A C 1
ATOM 1267 O O . TYR A 1 154 ? -20.068 -0.897 34.997 1.00 67.94 154 TYR A O 1
ATOM 1275 N N . CYS A 1 155 ? -18.827 0.626 33.930 1.00 73.69 155 CYS A N 1
ATOM 1276 C CA . CYS A 1 155 ? -19.024 0.011 32.624 1.00 73.69 155 CYS A CA 1
ATOM 1277 C C . CYS A 1 155 ? -17.715 -0.651 32.193 1.00 73.69 155 CYS A C 1
ATOM 1279 O O . CYS A 1 155 ? -16.690 -0.004 32.027 1.00 73.69 155 CYS A O 1
ATOM 1281 N N . ARG A 1 156 ? -17.756 -1.981 32.070 1.00 68.69 156 ARG A N 1
ATOM 1282 C CA . ARG A 1 156 ? -16.604 -2.828 31.718 1.00 68.69 156 ARG A CA 1
ATOM 1283 C C . ARG A 1 156 ? -16.597 -3.214 30.238 1.00 68.69 156 ARG A C 1
ATOM 1285 O O . ARG A 1 156 ? -15.980 -4.201 29.851 1.00 68.69 156 ARG A O 1
ATOM 1292 N N . GLY A 1 157 ? -17.346 -2.480 29.417 1.00 69.88 157 GLY A N 1
ATOM 1293 C CA . GLY A 1 157 ? -17.423 -2.735 27.986 1.00 69.88 157 GLY A CA 1
ATOM 1294 C C . GLY A 1 157 ? -16.107 -2.387 27.299 1.00 69.88 157 GLY A C 1
ATOM 1295 O O . GLY A 1 157 ? -15.567 -1.301 27.498 1.00 69.88 157 GLY A O 1
ATOM 1296 N N . VAL A 1 158 ? -15.614 -3.295 26.460 1.00 77.81 158 VAL A N 1
ATOM 1297 C CA . VAL A 1 158 ? -14.481 -3.034 25.570 1.00 77.81 158 VAL A CA 1
ATOM 1298 C C . VAL A 1 158 ? -15.026 -2.777 24.172 1.00 77.81 158 VAL A C 1
ATOM 1300 O O . VAL A 1 158 ? -15.754 -3.600 23.611 1.00 77.81 158 VAL A O 1
ATOM 1303 N N . LEU A 1 159 ? -14.689 -1.621 23.605 1.00 82.38 159 LEU A N 1
ATOM 1304 C CA . LEU A 1 159 ? -15.207 -1.177 22.314 1.00 82.38 159 LEU A CA 1
ATOM 1305 C C . LEU A 1 159 ? -14.104 -1.144 21.267 1.00 82.38 159 LEU A C 1
ATOM 1307 O O . LEU A 1 159 ? -12.949 -0.847 21.559 1.00 82.38 159 LEU A O 1
ATOM 1311 N N . ARG A 1 160 ? -14.463 -1.437 20.018 1.00 80.25 160 ARG A N 1
ATOM 1312 C CA . ARG A 1 160 ? -13.490 -1.518 18.921 1.00 80.25 160 ARG A CA 1
ATOM 1313 C C . ARG A 1 160 ? -13.015 -0.136 18.471 1.00 80.25 160 ARG A C 1
ATOM 1315 O O . ARG A 1 160 ? -11.865 0.011 18.076 1.00 80.25 160 ARG A O 1
ATOM 1322 N N . ARG A 1 161 ? -13.858 0.901 18.574 1.00 81.81 161 ARG A N 1
ATOM 1323 C CA . ARG A 1 161 ? -13.517 2.272 18.154 1.00 81.81 161 ARG A CA 1
ATOM 1324 C C . ARG A 1 161 ? -13.943 3.348 19.142 1.00 81.81 161 ARG A C 1
ATOM 1326 O O . ARG A 1 161 ? -14.899 3.201 19.899 1.00 81.81 161 ARG A O 1
ATOM 1333 N N . ARG A 1 162 ? -13.307 4.517 19.009 1.00 85.25 162 ARG A N 1
ATOM 1334 C CA . ARG A 1 162 ? -13.713 5.755 19.696 1.00 85.25 162 ARG A CA 1
ATOM 1335 C C . ARG A 1 162 ? -15.108 6.244 19.290 1.00 85.25 162 ARG A C 1
ATOM 1337 O O . ARG A 1 162 ? -15.825 6.756 20.139 1.00 85.25 162 ARG A O 1
ATOM 1344 N N . SER A 1 163 ? -15.513 6.074 18.029 1.00 85.50 163 SER A N 1
ATOM 1345 C CA . SER A 1 163 ? -16.872 6.414 17.565 1.00 85.50 163 SER A CA 1
ATOM 1346 C C . SER A 1 163 ? -17.948 5.588 18.270 1.00 85.50 163 SER A C 1
ATOM 1348 O O . SER A 1 163 ? -19.006 6.101 18.638 1.00 85.50 163 SER A O 1
ATOM 1350 N N . ASP A 1 164 ? -17.647 4.310 18.491 1.00 86.31 164 ASP A N 1
ATOM 1351 C CA . ASP A 1 164 ? -18.547 3.367 19.147 1.00 86.31 164 ASP A CA 1
ATOM 1352 C C . ASP A 1 164 ? -18.675 3.738 20.624 1.00 86.31 164 ASP A C 1
ATOM 1354 O O . ASP A 1 164 ? -19.765 3.694 21.183 1.00 86.31 164 ASP A O 1
ATOM 1358 N N . MET A 1 165 ? -17.584 4.212 21.231 1.00 84.69 165 MET A N 1
ATOM 1359 C CA . MET A 1 165 ? -17.584 4.751 22.587 1.00 84.69 165 MET A CA 1
ATOM 1360 C C . MET A 1 165 ? -18.401 6.035 22.711 1.00 84.69 165 MET A C 1
ATOM 1362 O O . MET A 1 165 ? -19.225 6.113 23.615 1.00 84.69 165 MET A O 1
ATOM 1366 N N . LYS A 1 166 ? -18.265 7.001 21.791 1.00 87.94 166 LYS A N 1
ATOM 1367 C CA . LYS A 1 166 ? -19.130 8.197 21.781 1.00 87.94 166 LYS A CA 1
ATOM 1368 C C . LYS A 1 166 ? -20.614 7.808 21.741 1.00 87.94 166 LYS A C 1
ATOM 1370 O O . LYS A 1 166 ? -21.421 8.339 22.500 1.00 87.94 166 LYS A O 1
ATOM 1375 N N . SER A 1 167 ? -20.954 6.832 20.899 1.00 87.62 167 SER A N 1
ATOM 1376 C CA . SER A 1 167 ? -22.320 6.311 20.785 1.00 87.62 167 SER A CA 1
ATOM 1377 C C . SER A 1 167 ? -22.763 5.607 22.071 1.00 87.62 167 SER A C 1
ATOM 1379 O O . SER A 1 167 ? -23.837 5.886 22.592 1.00 87.62 167 SER A O 1
ATOM 1381 N N . HIS A 1 168 ? -21.919 4.747 22.637 1.00 86.44 168 HIS A N 1
ATOM 1382 C CA . HIS A 1 168 ? -22.191 4.050 23.891 1.00 86.44 168 HIS A CA 1
ATOM 1383 C C . HIS A 1 168 ? -22.430 5.023 25.055 1.00 86.44 168 HIS A C 1
ATOM 1385 O O . HIS A 1 168 ? -23.413 4.876 25.774 1.00 86.44 168 HIS A O 1
ATOM 1391 N N . ILE A 1 169 ? -21.591 6.054 25.203 1.00 85.25 169 ILE A N 1
ATOM 1392 C CA . ILE A 1 169 ? -21.755 7.103 26.222 1.00 85.25 169 ILE A CA 1
ATOM 1393 C C . ILE A 1 169 ? -23.131 7.770 26.076 1.00 85.25 169 ILE A C 1
ATOM 1395 O O . ILE A 1 169 ? -23.868 7.910 27.053 1.00 85.25 169 ILE A O 1
ATOM 1399 N N . LYS A 1 170 ? -23.511 8.119 24.843 1.00 88.50 170 LYS A N 1
ATOM 1400 C CA . LYS A 1 170 ? -24.776 8.799 24.554 1.00 88.50 170 LYS A CA 1
ATOM 1401 C C . LYS A 1 170 ? -26.004 7.934 24.844 1.00 88.50 170 LYS A C 1
ATOM 1403 O O . LYS A 1 170 ? -26.969 8.421 25.426 1.00 88.50 170 LYS A O 1
ATOM 1408 N N . PHE A 1 171 ? -25.978 6.663 24.446 1.00 86.88 171 PHE A N 1
ATOM 1409 C CA . PHE A 1 171 ? -27.152 5.785 24.517 1.00 86.88 171 PHE A CA 1
ATOM 1410 C C . PHE A 1 171 ? -27.265 4.995 25.823 1.00 86.88 171 PHE A C 1
ATOM 1412 O O . PHE A 1 171 ? -28.375 4.778 26.295 1.00 86.88 171 PHE A O 1
ATOM 1419 N N . VAL A 1 172 ? -26.145 4.572 26.415 1.00 84.31 172 VAL A N 1
ATOM 1420 C CA . VAL A 1 172 ? -26.135 3.732 27.627 1.00 84.31 172 VAL A CA 1
ATOM 1421 C C . VAL A 1 172 ? -26.037 4.575 28.894 1.00 84.31 172 VAL A C 1
ATOM 1423 O O . VAL A 1 172 ? -26.672 4.252 29.893 1.00 84.31 172 VAL A O 1
ATOM 1426 N N . HIS A 1 173 ? -25.282 5.677 28.855 1.00 83.62 173 HIS A N 1
ATOM 1427 C CA . HIS A 1 173 ? -25.112 6.563 30.013 1.00 83.62 173 HIS A CA 1
ATOM 1428 C C . HIS A 1 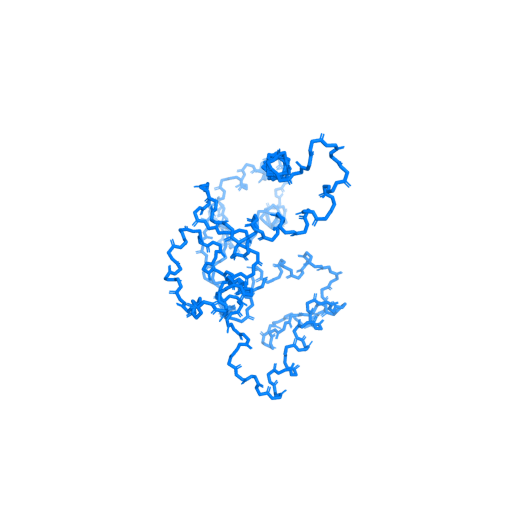173 ? -25.963 7.833 29.943 1.00 83.62 173 HIS A C 1
ATOM 1430 O O . HIS A 1 173 ? -25.995 8.592 30.908 1.00 83.62 173 HIS A O 1
ATOM 1436 N N . GLY A 1 174 ? -26.660 8.066 28.827 1.00 83.75 174 GLY A N 1
ATOM 1437 C CA . GLY A 1 174 ? -27.573 9.198 28.669 1.00 83.75 174 GLY A CA 1
ATOM 1438 C C . GLY A 1 174 ? -26.890 10.568 28.674 1.00 83.75 174 GLY A C 1
ATOM 1439 O O . GLY A 1 174 ? -27.574 11.581 28.815 1.00 83.75 174 GLY A O 1
ATOM 1440 N N . GLU A 1 175 ? -25.564 10.620 28.529 1.00 85.00 175 GLU A N 1
ATOM 1441 C CA . GLU A 1 175 ? -24.817 11.874 28.459 1.00 85.00 175 GLU A CA 1
ATOM 1442 C C . GLU A 1 175 ? -25.086 12.539 27.105 1.00 85.00 175 GLU A C 1
ATOM 1444 O O . GLU A 1 175 ? -24.919 11.929 26.047 1.00 85.00 175 GLU A O 1
ATOM 1449 N N . LYS A 1 176 ? -25.545 13.790 27.139 1.00 87.56 176 LYS A N 1
ATOM 1450 C CA . LYS A 1 176 ? -25.943 14.544 25.939 1.00 87.56 176 LYS A CA 1
ATOM 1451 C C . LYS A 1 176 ? -24.973 15.668 25.603 1.00 87.56 176 LYS A C 1
ATOM 1453 O O . LYS A 1 176 ? -25.099 16.259 24.536 1.00 87.56 176 LYS A O 1
ATOM 1458 N N . ASN A 1 177 ? -24.047 15.986 26.505 1.00 89.88 177 ASN A N 1
ATOM 1459 C CA . ASN A 1 177 ? -23.088 17.052 26.288 1.00 89.88 177 ASN A CA 1
ATOM 1460 C C . ASN A 1 177 ? -21.885 16.549 25.477 1.00 89.88 177 ASN A C 1
ATOM 1462 O O . ASN A 1 177 ? -21.011 15.868 26.013 1.00 89.88 177 ASN A O 1
ATOM 1466 N N . ASP A 1 178 ? -21.824 16.921 24.200 1.00 88.00 178 ASP A N 1
ATOM 1467 C CA . ASP A 1 178 ? -20.794 16.451 23.270 1.00 88.00 178 ASP A CA 1
ATOM 1468 C C . ASP A 1 178 ? -19.359 16.788 23.721 1.00 88.00 178 ASP A C 1
ATOM 1470 O O . ASP A 1 178 ? -18.475 15.948 23.558 1.00 88.00 178 ASP A O 1
ATOM 1474 N N . THR A 1 179 ? -19.109 17.937 24.367 1.00 89.50 179 THR A N 1
ATOM 1475 C CA . THR A 1 179 ? -17.753 18.280 24.853 1.00 89.50 179 THR A CA 1
ATOM 1476 C C . THR A 1 179 ? -17.306 17.345 25.970 1.00 89.50 179 THR A C 1
ATOM 1478 O O . THR A 1 179 ? -16.191 16.824 25.963 1.00 89.50 179 THR A O 1
ATOM 1481 N N . ARG A 1 180 ? -18.216 17.036 26.893 1.00 84.56 180 ARG A N 1
ATOM 1482 C CA . ARG A 1 180 ? -17.981 16.084 27.980 1.00 84.56 180 ARG A CA 1
ATOM 1483 C C . ARG A 1 180 ? -17.797 14.660 27.450 1.00 84.56 180 ARG A C 1
ATOM 1485 O O . ARG A 1 180 ? -16.926 13.939 27.931 1.00 84.56 180 ARG A O 1
ATOM 1492 N N . ILE A 1 181 ? -18.552 14.259 26.423 1.00 84.94 181 ILE A N 1
ATO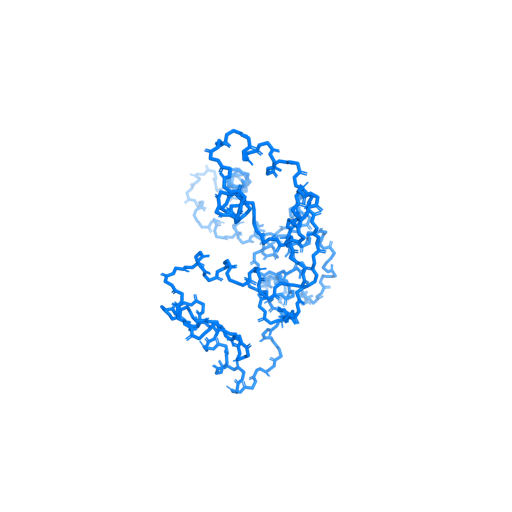M 1493 C CA . ILE A 1 181 ? -18.365 12.970 25.733 1.00 84.94 181 ILE A CA 1
ATOM 1494 C C . ILE A 1 181 ? -16.961 12.886 25.120 1.00 84.94 181 ILE A C 1
ATOM 1496 O O . ILE A 1 181 ? -16.312 11.838 25.199 1.00 84.94 181 ILE A O 1
ATOM 1500 N N . GLU A 1 182 ? -16.468 13.970 24.522 1.00 87.88 182 GLU A N 1
ATOM 1501 C CA . GLU A 1 182 ? -15.123 14.024 23.948 1.00 87.88 182 GLU A CA 1
ATOM 1502 C C . GLU A 1 182 ? -14.023 13.950 25.002 1.00 87.88 182 GLU A C 1
ATOM 1504 O O . GLU A 1 182 ? -13.096 13.153 24.845 1.00 87.88 182 GLU A O 1
ATOM 1509 N N . GLU A 1 183 ? -14.150 14.685 26.104 1.00 86.88 183 GLU A N 1
ATOM 1510 C CA . GLU A 1 183 ? -13.214 14.606 27.229 1.00 86.88 183 GLU A CA 1
ATOM 1511 C C . GLU A 1 183 ? -13.127 13.188 27.808 1.00 86.88 183 GLU A C 1
ATOM 1513 O O . GLU A 1 183 ? -12.033 12.670 28.048 1.00 86.88 183 GLU A O 1
ATOM 1518 N N . ILE A 1 184 ? -14.276 12.533 27.995 1.00 82.62 184 ILE A N 1
ATOM 1519 C CA . ILE A 1 184 ? -14.352 11.144 28.464 1.00 82.62 184 ILE A CA 1
ATOM 1520 C C . ILE A 1 184 ? -13.685 10.215 27.441 1.00 82.62 184 ILE A C 1
ATOM 1522 O O . ILE A 1 184 ? -12.859 9.377 27.799 1.00 82.62 184 ILE A O 1
ATOM 1526 N N . THR A 1 185 ? -13.974 10.404 26.153 1.00 84.31 185 THR A N 1
ATOM 1527 C CA . THR A 1 185 ? -13.387 9.612 25.063 1.00 84.31 185 THR A CA 1
ATOM 1528 C C . THR A 1 185 ? -11.862 9.755 25.013 1.00 84.31 185 THR A C 1
ATOM 1530 O O . THR A 1 185 ? -11.153 8.773 24.780 1.00 84.31 185 THR A O 1
ATOM 1533 N N . LEU A 1 186 ? -11.324 10.950 25.257 1.00 86.06 186 LEU A N 1
ATOM 1534 C CA . LEU A 1 186 ? -9.881 11.197 25.276 1.00 86.06 186 LEU A CA 1
ATOM 1535 C C . LEU A 1 186 ? -9.178 10.507 26.448 1.00 86.06 186 LEU A C 1
ATOM 1537 O O . LEU A 1 186 ? -8.055 10.038 26.281 1.00 86.06 186 LEU A O 1
ATOM 1541 N N . LYS A 1 187 ? -9.854 10.395 27.596 1.00 85.31 187 LYS A N 1
ATOM 1542 C CA . LYS A 1 187 ? -9.346 9.710 28.795 1.00 85.31 187 LYS A CA 1
ATOM 1543 C C . LYS A 1 187 ? -9.433 8.181 28.718 1.00 85.31 187 LYS A C 1
ATOM 1545 O O . LYS A 1 187 ? -8.933 7.505 29.613 1.00 85.31 187 LYS A O 1
ATOM 1550 N N . SER A 1 188 ? -10.057 7.628 27.676 1.00 83.44 188 SER A N 1
ATOM 1551 C CA . SER A 1 188 ? -10.145 6.176 27.481 1.00 83.44 188 SER A CA 1
ATOM 1552 C C . SER A 1 188 ? -8.771 5.531 27.302 1.00 83.44 188 SER A C 1
ATOM 1554 O O . SER A 1 188 ? -7.895 6.042 26.593 1.00 83.44 188 SER A O 1
ATOM 1556 N N . ARG A 1 189 ? -8.594 4.362 27.919 1.00 84.88 189 ARG A N 1
ATOM 1557 C CA . ARG A 1 189 ? -7.371 3.574 27.784 1.00 84.88 189 ARG A CA 1
ATOM 1558 C C . ARG A 1 189 ? -7.434 2.733 26.512 1.00 84.88 189 ARG A C 1
ATOM 1560 O O . ARG A 1 189 ? -8.426 2.062 26.244 1.00 84.88 189 ARG A O 1
ATOM 1567 N N . LYS A 1 190 ? -6.350 2.745 25.735 1.00 88.50 190 LYS A N 1
ATOM 1568 C CA . LYS A 1 190 ? -6.150 1.837 24.597 1.00 88.50 190 LYS A CA 1
ATOM 1569 C C . LYS A 1 190 ? -5.597 0.506 25.093 1.00 88.50 190 LYS A C 1
ATOM 1571 O O . LYS A 1 190 ? -4.625 0.499 25.846 1.00 88.50 190 LYS A O 1
ATOM 1576 N N . ILE A 1 191 ? -6.176 -0.591 24.625 1.00 83.94 191 ILE A N 1
ATOM 1577 C CA . ILE A 1 191 ? -5.732 -1.955 24.917 1.00 83.94 191 ILE A CA 1
ATOM 1578 C C . ILE A 1 191 ? -5.588 -2.716 23.611 1.00 83.94 191 ILE A C 1
ATOM 1580 O O . ILE A 1 191 ? -6.369 -2.531 22.680 1.00 83.94 191 ILE A O 1
ATOM 1584 N N . VAL A 1 192 ? -4.565 -3.555 23.537 1.00 83.81 192 VAL A N 1
ATOM 1585 C CA . VAL A 1 192 ? -4.391 -4.502 22.441 1.00 83.81 192 VAL A CA 1
ATOM 1586 C C . VAL A 1 192 ? -4.964 -5.832 22.904 1.00 83.81 192 VAL A C 1
ATOM 1588 O O . VAL A 1 192 ? -4.508 -6.382 23.902 1.00 83.81 192 VAL A O 1
ATOM 1591 N N . GLU A 1 193 ? -5.979 -6.329 22.203 1.00 78.69 193 GLU A N 1
ATOM 1592 C CA . GLU A 1 193 ? -6.534 -7.661 22.440 1.00 78.69 193 GLU A CA 1
ATOM 1593 C C . GLU A 1 193 ? -6.249 -8.567 21.246 1.00 78.69 193 GLU A C 1
ATOM 1595 O O . GLU A 1 193 ? -6.317 -8.133 20.094 1.00 78.69 193 GLU A O 1
ATOM 1600 N N . HIS A 1 194 ? -5.983 -9.842 21.519 1.00 74.44 194 HIS A N 1
ATOM 1601 C CA . HIS A 1 194 ? -5.869 -10.844 20.468 1.00 74.44 194 HIS A CA 1
ATOM 1602 C C . HIS A 1 194 ? -7.238 -11.153 19.858 1.00 74.44 194 HIS A C 1
ATOM 1604 O O . HIS A 1 194 ? -8.234 -11.294 20.579 1.00 74.44 194 HIS A O 1
ATOM 1610 N N . SER A 1 195 ? -7.302 -11.261 18.529 1.00 67.25 195 SER A N 1
ATOM 1611 C CA . SER A 1 195 ? -8.528 -11.737 17.890 1.00 67.25 195 SER A CA 1
ATOM 1612 C C . SER A 1 195 ? -8.748 -13.209 18.218 1.00 67.25 195 SER A C 1
ATOM 1614 O O . SER A 1 195 ? -7.842 -14.031 18.105 1.00 67.25 195 SER A O 1
ATOM 1616 N N . LYS A 1 196 ? -9.984 -13.540 18.600 1.00 66.62 196 LYS A N 1
ATOM 1617 C CA . LYS A 1 196 ? -10.412 -14.924 18.842 1.00 66.62 196 LYS A CA 1
ATOM 1618 C C . LYS A 1 196 ? -10.496 -15.742 17.552 1.00 66.62 196 LYS A C 1
ATOM 1620 O O . LYS A 1 196 ? -10.350 -16.953 17.608 1.00 66.62 196 LYS A O 1
ATOM 1625 N N . ASN A 1 197 ? -10.693 -15.067 16.420 1.00 62.25 197 ASN A N 1
ATOM 1626 C CA . ASN A 1 197 ? -10.811 -15.672 15.096 1.00 62.25 197 ASN A CA 1
ATOM 1627 C C . ASN A 1 197 ? -9.619 -15.244 14.232 1.00 62.25 197 ASN A C 1
ATOM 1629 O O . ASN A 1 197 ? -9.776 -14.918 13.058 1.00 62.25 197 ASN A O 1
ATOM 1633 N N . PHE A 1 198 ? -8.435 -15.143 14.844 1.00 55.75 198 PHE A N 1
ATOM 1634 C CA . PHE A 1 198 ? -7.224 -14.851 14.097 1.00 55.75 198 PHE A CA 1
ATOM 1635 C C . PHE A 1 198 ? -6.989 -15.950 13.066 1.00 55.75 198 PHE A C 1
ATOM 1637 O O . PHE A 1 198 ? -6.883 -17.127 13.405 1.00 55.75 198 PHE A O 1
ATOM 1644 N N . ILE A 1 199 ? -6.863 -15.533 11.817 1.00 56.28 199 ILE A N 1
ATOM 1645 C CA . ILE A 1 199 ? -6.377 -16.369 10.734 1.00 56.28 199 ILE A CA 1
ATOM 1646 C C . ILE A 1 199 ? -5.134 -15.657 10.229 1.00 56.28 199 ILE A C 1
ATOM 1648 O O . ILE A 1 199 ? -5.216 -14.485 9.865 1.00 56.28 199 ILE A O 1
ATOM 1652 N N . ASN A 1 200 ? -3.979 -16.329 10.276 1.00 47.09 200 ASN A N 1
ATOM 1653 C CA . ASN A 1 200 ? -2.738 -15.770 9.755 1.00 47.09 200 ASN A CA 1
ATOM 1654 C C . ASN A 1 200 ? -2.867 -15.658 8.233 1.00 47.09 200 ASN A C 1
ATOM 1656 O O . ASN A 1 200 ? -2.993 -16.692 7.574 1.00 47.09 200 ASN A O 1
ATOM 1660 N N . PRO A 1 201 ? -2.864 -14.441 7.673 1.00 43.38 201 PRO A N 1
ATOM 1661 C CA . PRO A 1 201 ? -2.877 -14.247 6.237 1.00 43.38 201 PRO A CA 1
ATOM 1662 C C . PRO A 1 201 ? -1.481 -14.463 5.641 1.00 43.38 201 PRO A C 1
ATOM 1664 O O . PRO A 1 201 ? -1.104 -13.777 4.708 1.00 43.38 201 PRO A O 1
ATOM 1667 N N . GLY A 1 202 ? -0.661 -15.386 6.119 1.00 39.06 202 GLY A N 1
ATOM 1668 C CA . GLY A 1 202 ? -0.621 -16.589 5.302 1.00 39.06 202 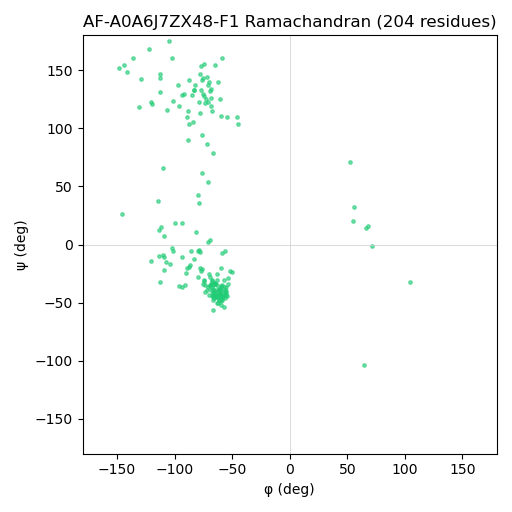GLY A CA 1
ATOM 1669 C C . GLY A 1 202 ? -0.045 -16.300 3.909 1.00 39.06 202 GLY A C 1
ATOM 1670 O O . GLY A 1 202 ? 1.164 -16.176 3.826 1.00 39.06 202 GLY A O 1
ATOM 1671 N N . PHE A 1 203 ? -0.743 -16.184 2.771 1.00 40.03 203 PHE A N 1
ATOM 1672 C CA . PHE A 1 203 ? -2.141 -16.248 2.281 1.00 40.03 203 PHE A CA 1
ATOM 1673 C C . PHE A 1 203 ? -2.933 -14.973 1.907 1.00 40.03 203 PHE A C 1
ATOM 1675 O O . PHE A 1 203 ? -3.709 -15.050 0.962 1.00 40.03 203 PHE A O 1
ATOM 1682 N N . PHE A 1 204 ? -2.745 -13.802 2.523 1.00 35.28 204 PHE A N 1
ATOM 1683 C CA . PHE A 1 204 ? -3.378 -12.529 2.102 1.00 35.28 204 PHE A CA 1
ATOM 1684 C C . PHE A 1 204 ? -2.482 -11.293 2.324 1.00 35.28 204 PHE A C 1
ATOM 1686 O O . PHE A 1 204 ? -2.982 -10.178 2.484 1.00 35.28 204 PHE A O 1
ATOM 1693 N N . CYS A 1 205 ? -1.159 -11.461 2.323 1.00 26.08 205 CYS A N 1
ATOM 1694 C CA . CYS A 1 205 ? -0.261 -10.350 2.012 1.00 26.08 205 CYS A CA 1
ATOM 1695 C C . CYS A 1 205 ? -0.288 -10.111 0.494 1.00 26.08 205 CYS A C 1
ATOM 1697 O O . CYS A 1 205 ? 0.431 -10.777 -0.245 1.00 26.08 205 CYS A O 1
ATOM 1699 N N . ILE A 1 206 ? -1.144 -9.181 0.053 1.00 36.00 206 ILE A N 1
ATOM 1700 C CA . ILE A 1 206 ? -1.070 -8.475 -1.238 1.00 36.00 206 ILE A CA 1
ATOM 1701 C C . ILE A 1 206 ? -1.331 -6.995 -0.966 1.00 36.00 206 ILE A C 1
ATOM 1703 O O . ILE A 1 206 ? -2.407 -6.690 -0.396 1.00 36.00 206 ILE A O 1
#

Radius of gyration: 27.21 Å; Cα contacts (8 Å, |Δi|>4): 180; chains: 1; bounding box: 58×46×71 Å

Sequence (206 aa):
MVERYNRTLAMMLAMFVSENKDDWDDHLSYLCMAYRACIHDSTKCSPNLLMLGREISLPIDVMTGNSICTIELNCPNIYIEWLIMSTEEPLNIMTEDEIFDKEKLIEFYYSTDMRCPIADCDFGGRFLTKTKYSRHWEERHISSVQKYEYPIQYCRGVLRRRSDMKSHIKFVHGEKNDTRIEEITLKSRKIVEHSKNFINPGFFCI

Solvent-accessible surface area (backbone atoms only — not comparable to full-atom values): 12516 Å² total; per-residue (Å²): 112,67,69,59,50,56,50,53,50,51,54,53,46,71,73,72,36,52,98,83,57,82,50,47,73,75,48,44,61,58,52,52,52,51,55,31,68,38,68,35,85,90,62,62,40,22,53,35,31,72,74,67,46,43,78,77,86,48,75,66,32,67,74,70,66,52,70,88,68,71,72,77,79,80,46,86,45,69,68,42,59,54,41,31,63,70,62,55,74,73,75,60,88,71,50,77,69,54,53,57,51,49,52,52,48,52,44,54,79,69,40,94,68,45,52,68,90,52,89,88,46,92,61,90,56,72,44,94,43,70,70,59,43,55,52,49,44,55,74,46,31,35,59,67,31,67,28,35,42,50,70,50,99,85,49,87,57,74,32,72,42,72,68,56,45,50,48,45,43,39,72,76,68,63,54,80,56,64,69,60,45,48,55,51,58,69,64,34,47,78,43,80,43,70,36,92,58,48,55,79,50,86,91,63,85,124

Secondary structure (DSSP, 8-state):
-HHHHHHHHHHHHHHHS-TT---HHHHHHHHHHHHHHSPPTTTSS-HHHHHHSSPPPPHHHHHHT------------HHHHHHHHHHHTT-S---HHHHHHHHHHHHHHH-S--B---TT-S--SB-SSHHHHHHHHHHHTSSEEEEEE--STT---EES-HHHHHHHHHHHS----HHHHHHHHHTPEEEEEE-TT----TTT--

Mean predicted aligned error: 18.74 Å

InterPro domains:
  IPR012337 Ribonuclease H-like superfamily [SSF53098] (1-61)
  IPR036397 Ribonuclease H superfamily [G3DSA:3.30.420.10] (1-72)